Protein AF-A0A0N4VW25-F1 (afdb_monomer_lite)

Organism: Haemonchus placei (NCBI:txid6290)

pLDDT: mean 88.56, std 7.13, range [58.66, 97.0]

Radius of gyration: 29.57 Å; chains: 1; bounding box: 61×28×94 Å

Structure (mmCIF, N/CA/C/O backbone):
data_AF-A0A0N4VW25-F1
#
_entry.id   AF-A0A0N4VW25-F1
#
loop_
_atom_site.group_PDB
_atom_site.id
_atom_site.type_symbol
_atom_site.label_atom_id
_atom_site.label_alt_id
_atom_site.label_comp_id
_atom_site.label_asym_id
_atom_site.label_entity_id
_atom_site.label_seq_id
_atom_site.pdbx_PDB_ins_code
_atom_site.Cartn_x
_atom_site.Cartn_y
_atom_site.Cartn_z
_atom_site.occupancy
_atom_site.B_iso_or_equiv
_atom_site.auth_seq_id
_atom_site.auth_comp_id
_atom_site.auth_asym_id
_atom_site.auth_atom_id
_atom_site.pdbx_PDB_model_num
ATOM 1 N N . MET A 1 1 ? -0.779 -0.069 7.616 1.00 64.06 1 MET A N 1
ATOM 2 C CA . MET A 1 1 ? -1.513 -0.904 8.601 1.00 64.06 1 MET A CA 1
ATOM 3 C C . MET A 1 1 ? -1.062 -0.724 10.048 1.00 64.06 1 MET A C 1
ATOM 5 O O . MET A 1 1 ? -1.861 -0.996 10.934 1.00 64.06 1 MET A O 1
ATOM 9 N N . SER A 1 2 ? 0.164 -0.256 10.322 1.00 81.19 2 SER A N 1
ATOM 10 C CA . SER A 1 2 ? 0.613 0.031 11.697 1.00 81.19 2 SER A CA 1
ATOM 11 C C . SER A 1 2 ? -0.324 0.998 12.427 1.00 81.19 2 SER A C 1
ATOM 13 O O . SER A 1 2 ? -0.690 0.728 13.562 1.00 81.19 2 SER A O 1
ATOM 15 N N . MET A 1 3 ? -0.780 2.061 11.758 1.00 88.56 3 MET A N 1
ATOM 16 C CA . MET A 1 3 ? -1.632 3.084 12.379 1.00 88.56 3 MET A CA 1
ATOM 17 C C . MET A 1 3 ? -3.031 2.563 12.733 1.00 88.56 3 MET A C 1
ATOM 19 O O . MET A 1 3 ? -3.454 2.710 13.874 1.00 88.56 3 MET A O 1
ATOM 23 N N . LEU A 1 4 ? -3.693 1.847 11.813 1.00 91.50 4 LEU A N 1
ATOM 24 C CA . LEU A 1 4 ? -4.955 1.147 12.095 1.00 91.50 4 LEU A CA 1
ATOM 25 C C . LEU A 1 4 ? -4.810 0.179 13.278 1.00 91.50 4 LEU A C 1
ATOM 27 O O . LEU A 1 4 ? -5.656 0.150 14.165 1.00 91.50 4 LEU A O 1
ATOM 31 N N . ARG A 1 5 ? -3.730 -0.611 13.306 1.00 92.94 5 ARG A N 1
ATOM 32 C CA . ARG A 1 5 ? -3.480 -1.568 14.389 1.00 92.94 5 ARG A CA 1
ATOM 33 C C . ARG A 1 5 ? -3.297 -0.869 15.737 1.00 92.94 5 ARG A C 1
ATOM 35 O O . ARG A 1 5 ? -3.929 -1.269 16.706 1.00 92.94 5 ARG A O 1
ATOM 42 N N . VAL A 1 6 ? -2.469 0.175 15.789 1.00 92.62 6 VAL A N 1
ATOM 43 C CA . VAL A 1 6 ? -2.215 0.960 17.009 1.00 92.62 6 VAL A CA 1
ATOM 44 C C . VAL A 1 6 ? -3.497 1.628 17.509 1.00 92.62 6 VAL A C 1
ATOM 46 O O . VAL A 1 6 ? -3.746 1.645 18.712 1.00 92.62 6 VAL A O 1
ATOM 49 N N . TRP A 1 7 ? -4.341 2.115 16.597 1.00 93.56 7 TRP A N 1
ATOM 50 C CA . TRP A 1 7 ? -5.653 2.661 16.933 1.00 93.56 7 TRP A CA 1
ATOM 51 C C . TRP A 1 7 ? -6.594 1.596 17.519 1.00 93.56 7 TRP A C 1
ATOM 53 O O . TRP A 1 7 ? -7.191 1.808 18.567 1.00 93.56 7 TRP A O 1
ATOM 63 N N . LEU A 1 8 ? -6.681 0.404 16.921 1.00 93.38 8 LEU A N 1
ATOM 64 C CA . LEU A 1 8 ? -7.489 -0.688 17.485 1.00 93.38 8 LEU A CA 1
ATOM 65 C C . LEU A 1 8 ? -6.974 -1.146 18.859 1.00 93.38 8 LEU A C 1
ATOM 67 O O . LEU A 1 8 ? -7.767 -1.435 19.754 1.00 93.38 8 LEU A O 1
ATOM 71 N N . GLU A 1 9 ? -5.655 -1.185 19.054 1.00 93.12 9 GLU A N 1
ATOM 72 C CA . GLU A 1 9 ? -5.044 -1.493 20.350 1.00 93.12 9 GLU A CA 1
ATOM 73 C C . GLU A 1 9 ? -5.352 -0.421 21.406 1.00 93.12 9 GLU A C 1
ATOM 75 O O . GLU A 1 9 ? -5.581 -0.763 22.568 1.00 93.12 9 GLU A O 1
ATOM 80 N N . SER A 1 10 ? -5.385 0.866 21.038 1.00 93.19 10 SER A N 1
ATOM 81 C CA . SER A 1 10 ? -5.749 1.938 21.973 1.00 93.19 10 SER A CA 1
ATOM 82 C C . SER A 1 10 ? -7.231 1.883 22.354 1.00 93.19 10 SER A C 1
ATOM 84 O O . SER A 1 10 ? -7.552 2.008 23.538 1.00 93.19 10 SER A O 1
ATOM 86 N N . LEU A 1 11 ? -8.118 1.592 21.395 1.00 92.62 11 LEU A N 1
ATOM 87 C CA . LEU A 1 11 ? -9.544 1.362 21.642 1.00 92.62 11 LEU A CA 1
ATOM 88 C C . LEU A 1 11 ? -9.779 0.173 22.580 1.00 92.62 11 LEU A C 1
ATOM 90 O O . LEU A 1 11 ? -10.566 0.272 23.520 1.00 92.62 11 LEU A O 1
ATOM 94 N N . GLN A 1 12 ? -9.076 -0.939 22.353 1.00 91.25 12 GLN A N 1
ATOM 95 C CA . GLN A 1 12 ? -9.159 -2.125 23.205 1.00 91.25 12 GLN A CA 1
ATOM 96 C C . GLN A 1 12 ? -8.718 -1.806 24.644 1.00 91.25 12 GLN A C 1
ATOM 98 O O . GLN A 1 12 ? -9.416 -2.165 25.589 1.00 91.25 12 GLN A O 1
ATOM 103 N N . LYS A 1 13 ? -7.610 -1.072 24.824 1.00 91.75 13 LYS A N 1
ATOM 104 C CA . LYS A 1 13 ? -7.126 -0.653 26.153 1.00 91.75 13 LYS A CA 1
ATOM 105 C C . LYS A 1 13 ? -8.110 0.270 26.874 1.00 91.75 13 LYS A C 1
ATOM 107 O O . LYS A 1 13 ? -8.317 0.116 28.076 1.00 91.75 13 LYS A O 1
ATOM 112 N N . ALA A 1 14 ? -8.712 1.224 26.162 1.00 90.44 14 ALA A N 1
ATOM 113 C CA . ALA A 1 14 ? -9.730 2.111 26.727 1.00 90.44 14 ALA A CA 1
ATOM 114 C C . ALA A 1 14 ? -10.965 1.317 27.183 1.00 90.44 14 ALA A C 1
ATOM 116 O O . ALA A 1 14 ? -11.438 1.488 28.307 1.00 90.44 14 ALA A O 1
ATOM 117 N N . PHE A 1 15 ? -11.410 0.374 26.350 1.00 89.50 15 PHE A N 1
ATOM 118 C CA . PHE A 1 15 ? -12.529 -0.504 26.659 1.00 89.50 15 PHE A CA 1
ATOM 119 C C . PHE A 1 15 ? -12.271 -1.364 27.901 1.00 89.50 15 PHE A C 1
ATOM 121 O O . PHE A 1 15 ? -13.087 -1.382 28.819 1.00 89.50 15 PHE A O 1
ATOM 128 N N . GLU A 1 16 ? -11.120 -2.033 27.970 1.00 88.94 16 GLU A N 1
ATOM 129 C CA . GLU A 1 16 ? -10.739 -2.870 29.114 1.00 88.94 16 GLU A CA 1
ATOM 130 C C . GLU A 1 16 ? -10.640 -2.057 30.413 1.00 88.94 16 GLU A C 1
ATOM 132 O O . GLU A 1 16 ? -11.091 -2.517 31.463 1.00 88.94 16 GLU A O 1
ATOM 137 N N . LYS A 1 17 ? -10.136 -0.818 30.344 1.00 89.50 17 LYS A N 1
ATOM 138 C CA . LYS A 1 17 ? -10.096 0.105 31.486 1.00 89.50 17 LYS A CA 1
ATOM 139 C C . LYS A 1 17 ? -11.498 0.460 31.990 1.00 89.50 17 LYS A C 1
ATOM 141 O O . LYS A 1 17 ? -11.734 0.447 33.197 1.00 89.50 17 LYS A O 1
ATOM 146 N N . ASP A 1 18 ? -12.434 0.755 31.092 1.00 86.19 18 ASP A N 1
ATOM 147 C CA . ASP A 1 18 ? -13.807 1.117 31.469 1.00 86.19 18 ASP A CA 1
ATOM 148 C C . ASP A 1 18 ? -14.629 -0.081 31.963 1.00 86.19 18 ASP A C 1
ATOM 150 O O . ASP A 1 18 ? -15.494 0.084 32.829 1.00 86.19 18 ASP A O 1
ATOM 154 N N . VAL A 1 19 ? -14.331 -1.287 31.474 1.00 85.75 19 VAL A N 1
ATOM 155 C CA . VAL A 1 19 ? -14.867 -2.541 32.022 1.00 85.75 19 VAL A CA 1
ATOM 156 C C . VAL A 1 19 ? -14.309 -2.794 33.427 1.00 85.75 19 VAL A C 1
ATOM 158 O O . VAL A 1 19 ? -15.081 -3.097 34.333 1.00 85.75 19 VAL A O 1
ATOM 161 N N . ALA A 1 20 ? -13.005 -2.593 33.654 1.00 85.69 20 ALA A N 1
ATOM 162 C CA . ALA A 1 20 ? -12.380 -2.754 34.973 1.00 85.69 20 ALA A CA 1
ATOM 163 C C . ALA A 1 20 ? -12.903 -1.744 36.013 1.00 85.69 20 ALA A C 1
ATOM 165 O O . ALA A 1 20 ? -13.127 -2.098 37.168 1.00 85.69 20 ALA A O 1
ATOM 166 N N . ASN A 1 21 ? -13.181 -0.506 35.595 1.00 83.81 21 ASN A N 1
ATOM 167 C CA . ASN A 1 21 ? -13.836 0.512 36.431 1.00 83.81 21 ASN A CA 1
ATOM 168 C C . ASN A 1 21 ? -15.334 0.217 36.665 1.00 83.81 21 ASN A C 1
ATOM 170 O O . ASN A 1 21 ? -16.010 0.880 37.460 1.00 83.81 21 ASN A O 1
ATOM 174 N N . GLY A 1 22 ? -15.880 -0.772 35.954 1.00 79.62 22 GLY A N 1
ATOM 175 C CA . GLY A 1 22 ? -17.277 -1.166 35.996 1.00 79.62 22 GLY A CA 1
ATOM 176 C C . GLY A 1 22 ? -18.225 -0.125 35.407 1.00 79.62 22 GLY A C 1
ATOM 177 O O . GLY A 1 22 ? -19.396 -0.144 35.773 1.00 79.62 22 GLY A O 1
ATOM 178 N N . SER A 1 23 ? -17.753 0.795 34.561 1.00 77.81 23 SER A N 1
ATOM 179 C CA . SER A 1 23 ? -18.596 1.750 33.819 1.00 77.81 23 SER A CA 1
ATOM 180 C C . SER A 1 23 ? -19.369 1.063 32.686 1.00 77.81 23 SER A C 1
ATOM 182 O O . SER A 1 23 ? -20.430 1.538 32.271 1.00 77.81 23 SER A O 1
ATOM 184 N N . LEU A 1 24 ? -18.841 -0.065 32.207 1.00 78.88 24 LEU A N 1
ATOM 185 C CA . LEU A 1 24 ? -19.427 -0.912 31.174 1.00 78.88 24 LEU A CA 1
ATOM 186 C C . LEU A 1 24 ? -19.760 -2.289 31.750 1.00 78.88 24 LEU A C 1
ATOM 188 O O . LEU A 1 24 ? -18.977 -2.857 32.510 1.00 78.88 24 LEU A O 1
ATOM 192 N N . ASP A 1 25 ? -20.918 -2.821 31.371 1.00 75.94 25 ASP A N 1
ATOM 193 C CA . ASP A 1 25 ? -21.319 -4.183 31.715 1.00 75.94 25 ASP A CA 1
ATOM 194 C C . ASP A 1 25 ? -20.421 -5.210 30.983 1.00 75.94 25 ASP A C 1
ATOM 196 O O . ASP A 1 25 ? -20.331 -5.150 29.752 1.00 75.94 25 ASP A O 1
ATOM 200 N N . PRO A 1 26 ? -19.769 -6.158 31.684 1.00 70.31 26 PRO A N 1
ATOM 201 C CA . PRO A 1 26 ? -18.896 -7.161 31.070 1.00 70.31 26 PRO A CA 1
ATOM 202 C C . PRO A 1 26 ? -19.576 -8.069 30.035 1.00 70.31 26 PRO A C 1
ATOM 204 O O . PRO A 1 26 ? -18.892 -8.611 29.173 1.00 70.31 26 PRO A O 1
ATOM 207 N N . LEU A 1 27 ? -20.900 -8.253 30.104 1.00 68.19 27 LEU A N 1
ATOM 208 C CA . LEU A 1 27 ? -21.625 -9.189 29.230 1.00 68.19 27 LEU A CA 1
ATOM 209 C C . LEU A 1 27 ? -22.211 -8.519 27.982 1.00 68.19 27 LEU A C 1
ATOM 211 O O . LEU A 1 27 ? -22.193 -9.092 26.892 1.00 68.19 27 LEU A O 1
ATOM 215 N N . THR A 1 28 ? -22.737 -7.303 28.130 1.00 67.12 28 THR A N 1
ATOM 216 C CA . THR A 1 28 ? -23.409 -6.567 27.043 1.00 67.12 28 THR A CA 1
ATOM 217 C C . THR A 1 28 ? -22.576 -5.406 26.493 1.00 67.12 28 THR A C 1
ATOM 219 O O . THR A 1 28 ? -22.856 -4.879 25.409 1.00 67.12 28 THR A O 1
ATOM 222 N N . GLY A 1 29 ? -21.554 -4.979 27.240 1.00 66.88 29 GLY A N 1
ATOM 223 C CA . GLY A 1 29 ? -20.792 -3.763 26.988 1.00 66.88 29 GLY A CA 1
ATOM 224 C C . GLY A 1 29 ? -21.613 -2.486 27.169 1.00 66.88 29 GLY A C 1
ATOM 225 O O . GLY A 1 29 ? -21.147 -1.420 26.782 1.00 66.88 29 GLY A O 1
ATOM 226 N N . GLN A 1 30 ? -22.849 -2.547 27.680 1.00 74.44 30 GLN A N 1
ATOM 227 C CA . GLN A 1 30 ? -23.682 -1.356 27.843 1.00 74.44 30 GLN A CA 1
ATOM 228 C C . GLN A 1 30 ? -23.163 -0.449 28.954 1.00 74.44 30 GLN A C 1
ATOM 230 O O . GLN A 1 30 ? -22.646 -0.912 29.970 1.00 74.44 30 GLN A O 1
ATOM 235 N N . ALA A 1 31 ? -23.318 0.861 28.754 1.00 72.94 31 ALA A N 1
ATOM 236 C CA . ALA A 1 31 ? -23.057 1.836 29.800 1.00 72.94 31 ALA A CA 1
ATOM 237 C C . ALA A 1 31 ? -24.047 1.608 30.948 1.00 72.94 31 ALA A C 1
ATOM 239 O O . ALA A 1 31 ? -25.264 1.662 30.744 1.00 72.94 31 ALA A O 1
ATOM 240 N N . ILE A 1 32 ? -23.531 1.356 32.149 1.00 72.56 32 ILE A N 1
ATOM 241 C CA . ILE A 1 32 ? -24.372 1.108 33.320 1.00 72.56 32 ILE A CA 1
ATOM 242 C C . ILE A 1 32 ? -25.005 2.436 33.756 1.00 72.56 32 ILE A C 1
ATOM 244 O O . ILE A 1 32 ? -24.307 3.410 34.053 1.00 72.56 32 ILE A O 1
ATOM 248 N N . LYS A 1 33 ? -26.343 2.493 33.795 1.00 61.69 33 LYS A N 1
ATOM 249 C CA . LYS A 1 33 ? -27.075 3.677 34.277 1.00 61.69 33 LYS A CA 1
ATOM 250 C C . LYS A 1 33 ? -26.700 3.950 35.741 1.00 61.69 33 LYS A C 1
ATOM 252 O O . LYS A 1 33 ? -26.845 3.070 36.580 1.00 61.69 33 LYS A O 1
ATOM 257 N N . GLY A 1 34 ? -26.239 5.169 36.037 1.00 58.66 34 GLY A N 1
ATOM 258 C CA . GLY A 1 34 ? -25.848 5.603 37.390 1.00 58.66 34 GLY A CA 1
ATOM 259 C C . GLY A 1 34 ? -24.338 5.653 37.656 1.00 58.66 34 GLY A C 1
ATOM 260 O O . GLY A 1 34 ? -23.933 6.083 38.731 1.00 58.66 34 GLY A O 1
ATOM 261 N N . LYS A 1 35 ? -23.502 5.264 36.686 1.00 70.19 35 LYS A N 1
ATOM 262 C CA . LYS A 1 35 ? -22.036 5.387 36.743 1.00 70.19 35 LYS A CA 1
ATOM 263 C C . LYS A 1 35 ? -21.516 6.506 35.827 1.00 70.19 35 LYS A C 1
ATOM 265 O O . LYS A 1 35 ? -22.271 6.984 34.974 1.00 70.19 35 LYS A O 1
ATOM 270 N N . PRO A 1 36 ? -20.260 6.967 36.007 1.00 72.25 36 PRO A N 1
ATOM 271 C CA . PRO A 1 36 ? -19.659 7.953 35.112 1.00 72.25 36 PRO A CA 1
ATOM 272 C C . PRO A 1 36 ? -19.755 7.497 33.652 1.00 72.25 36 PRO A C 1
ATOM 274 O O . PRO A 1 36 ? -19.601 6.312 33.349 1.00 72.25 36 PRO A O 1
ATOM 277 N N . LYS A 1 37 ? -20.038 8.447 32.749 1.00 75.00 37 LYS A N 1
ATOM 278 C CA . LYS A 1 37 ? -20.133 8.161 31.312 1.00 75.00 37 LYS A CA 1
ATOM 279 C C . LYS A 1 37 ? -18.822 7.511 30.836 1.00 75.00 37 LYS A C 1
ATOM 281 O O . LYS A 1 37 ? -17.762 8.064 31.130 1.00 75.00 37 LYS A O 1
ATOM 286 N N . PRO A 1 38 ? -18.887 6.377 30.116 1.00 79.31 38 PRO A N 1
ATOM 287 C CA . PRO A 1 38 ? -17.699 5.734 29.564 1.00 79.31 38 PRO A CA 1
ATOM 288 C C . PRO A 1 38 ? -17.030 6.636 28.527 1.00 79.31 38 PRO A C 1
ATOM 290 O O . PRO A 1 38 ? -17.679 7.512 27.940 1.00 79.31 38 PRO A O 1
ATOM 293 N N . ALA A 1 39 ? -15.741 6.400 28.290 1.00 83.69 39 ALA A N 1
ATOM 294 C CA . ALA A 1 39 ? -14.986 7.152 27.303 1.00 83.69 39 ALA A CA 1
ATOM 295 C C . ALA A 1 39 ? -15.595 6.966 25.895 1.00 83.69 39 ALA A C 1
ATOM 297 O O . ALA A 1 39 ? -16.109 5.881 25.579 1.00 83.69 39 ALA A O 1
ATOM 298 N N . PRO A 1 40 ? -15.567 7.997 25.030 1.00 85.69 40 PRO A N 1
ATOM 299 C CA . PRO A 1 40 ? -16.087 7.880 23.670 1.00 85.69 40 PRO A CA 1
ATOM 300 C C . PRO A 1 40 ? -15.382 6.765 22.880 1.00 85.69 40 PRO A C 1
ATOM 302 O O . PRO A 1 40 ? -16.033 6.046 22.123 1.00 85.69 40 PRO A O 1
ATOM 305 N N . GLU A 1 41 ? -14.090 6.545 23.124 1.00 88.44 41 GLU A N 1
ATOM 306 C CA . GLU A 1 41 ? -13.287 5.461 22.557 1.00 88.44 41 GLU A CA 1
ATOM 307 C C . GLU A 1 41 ? -13.830 4.086 22.953 1.00 88.44 41 GLU A C 1
ATOM 309 O O . GLU A 1 41 ? -13.978 3.207 22.106 1.00 88.44 41 GLU A O 1
ATOM 314 N N . SER A 1 42 ? -14.207 3.903 24.218 1.00 87.38 42 SER A N 1
ATOM 315 C CA . SER A 1 42 ? -14.762 2.644 24.721 1.00 87.38 42 SER A CA 1
ATOM 316 C C . SER A 1 42 ? -16.131 2.334 24.109 1.00 87.38 42 SER A C 1
ATOM 318 O O . SER A 1 42 ? -16.452 1.178 23.827 1.00 87.38 42 SER A O 1
ATOM 320 N N . LEU A 1 43 ? -16.940 3.362 23.834 1.00 87.50 43 LEU A N 1
ATOM 321 C CA . LEU A 1 43 ? -18.213 3.198 23.127 1.00 87.50 43 LEU A CA 1
ATOM 322 C C . LEU A 1 43 ? -18.005 2.771 21.668 1.00 87.50 43 LEU A C 1
ATOM 324 O O . LEU A 1 43 ? -18.767 1.947 21.154 1.00 87.50 43 LEU A O 1
ATOM 328 N N . ILE A 1 44 ? -16.976 3.304 21.006 1.00 89.62 44 ILE A N 1
ATOM 329 C CA . ILE A 1 44 ? -16.594 2.905 19.646 1.00 89.62 44 ILE A CA 1
ATOM 330 C C . ILE A 1 44 ? -16.063 1.470 19.661 1.00 89.62 44 ILE A C 1
ATOM 332 O O . ILE A 1 44 ? -16.548 0.636 18.898 1.00 89.62 44 ILE A O 1
ATOM 336 N N . ALA A 1 45 ? -15.147 1.154 20.578 1.00 89.94 45 ALA A N 1
ATOM 337 C CA . ALA A 1 45 ? -14.590 -0.180 20.776 1.00 89.94 45 ALA A CA 1
ATOM 338 C C . ALA A 1 45 ? -15.689 -1.237 20.938 1.00 89.94 45 ALA A C 1
ATOM 340 O O . ALA A 1 45 ? -15.683 -2.257 20.249 1.00 89.94 45 ALA A O 1
ATOM 341 N N . ARG A 1 46 ? -16.698 -0.954 21.772 1.00 87.81 46 ARG A N 1
ATOM 342 C CA . ARG A 1 46 ? -17.865 -1.823 21.939 1.00 87.81 46 ARG A CA 1
ATOM 343 C C . ARG A 1 46 ? -18.587 -2.067 20.613 1.00 87.81 46 ARG A C 1
ATOM 345 O O . ARG A 1 46 ? -18.857 -3.215 20.270 1.00 87.81 46 ARG A O 1
ATOM 352 N N . ARG A 1 47 ? -18.891 -1.010 19.848 1.00 88.38 47 ARG A N 1
ATOM 353 C CA . ARG A 1 47 ? -19.574 -1.155 18.550 1.00 88.38 47 ARG A CA 1
ATOM 354 C C . ARG A 1 47 ? -18.777 -1.997 17.569 1.00 88.38 47 ARG A C 1
ATOM 356 O O . ARG A 1 47 ? -19.383 -2.752 16.811 1.00 88.38 47 ARG A O 1
ATOM 363 N N . LEU A 1 48 ? -17.453 -1.880 17.591 1.00 90.00 48 LEU A N 1
ATOM 364 C CA . LEU A 1 48 ? -16.565 -2.662 16.740 1.00 90.00 48 LEU A CA 1
ATOM 365 C C . LEU A 1 48 ? -16.535 -4.130 17.155 1.00 90.00 48 LEU A C 1
ATOM 367 O O . LEU A 1 48 ? -16.720 -4.987 16.299 1.00 90.00 48 LEU A O 1
ATOM 371 N N . ILE A 1 49 ? -16.413 -4.431 18.448 1.00 89.69 49 ILE A N 1
ATOM 372 C CA . ILE A 1 49 ? -16.434 -5.813 18.956 1.00 89.69 49 ILE A CA 1
ATOM 373 C C . ILE A 1 49 ? -17.757 -6.516 18.609 1.00 89.69 49 ILE A C 1
ATOM 375 O O . ILE A 1 49 ? -17.757 -7.699 18.256 1.00 89.69 49 ILE A O 1
ATOM 379 N N . CYS A 1 50 ? -18.874 -5.783 18.673 1.00 88.69 50 CYS A N 1
ATOM 380 C CA . CYS A 1 50 ? -20.202 -6.303 18.347 1.00 88.69 50 CYS A CA 1
ATOM 381 C C . CYS A 1 50 ? -20.505 -6.379 16.840 1.00 88.69 50 CYS A C 1
ATOM 383 O O . CYS A 1 50 ? -21.452 -7.063 16.447 1.00 88.69 50 CYS A O 1
ATOM 385 N N . SER A 1 51 ? -19.754 -5.663 15.996 1.00 88.44 51 SER A N 1
ATOM 386 C CA . SER A 1 51 ? -19.976 -5.622 14.546 1.00 88.44 51 SER A CA 1
ATOM 387 C C . SER A 1 51 ? -19.023 -6.577 13.834 1.00 88.44 51 SER A C 1
ATOM 389 O O . SER A 1 51 ? -17.807 -6.389 13.832 1.00 88.44 51 SER A O 1
ATOM 391 N N . TYR A 1 52 ? -19.576 -7.588 13.173 1.00 87.56 52 TYR A N 1
ATOM 392 C CA . TYR A 1 52 ? -18.809 -8.506 12.332 1.00 87.56 52 TYR A CA 1
ATOM 393 C C . TYR A 1 52 ? -19.586 -8.773 11.046 1.00 87.56 52 TYR A C 1
ATOM 395 O O . TYR A 1 52 ? -20.766 -9.129 11.074 1.00 87.56 52 TYR A O 1
ATOM 403 N N . GLY A 1 53 ? -18.953 -8.530 9.898 1.00 86.69 53 GLY A N 1
ATOM 404 C CA . GLY A 1 53 ? -19.611 -8.614 8.598 1.00 86.69 53 GLY A CA 1
ATOM 405 C C . GLY A 1 53 ? -20.870 -7.743 8.540 1.00 86.69 53 GLY A C 1
ATOM 406 O O . GLY A 1 53 ? -20.790 -6.519 8.619 1.00 86.69 53 GLY A O 1
ATOM 407 N N . ARG A 1 54 ? -22.042 -8.374 8.396 1.00 86.38 54 ARG A N 1
ATOM 408 C CA . ARG A 1 54 ? -23.356 -7.698 8.318 1.00 86.38 54 ARG A CA 1
ATOM 409 C C . ARG A 1 54 ? -24.218 -7.887 9.569 1.00 86.38 54 ARG A C 1
ATOM 411 O O . ARG A 1 54 ? -25.362 -7.442 9.588 1.00 86.38 54 ARG A O 1
ATOM 418 N N . THR A 1 55 ? -23.691 -8.550 10.589 1.00 86.75 55 THR A N 1
ATOM 419 C CA . THR A 1 55 ? -24.412 -8.919 11.809 1.00 86.75 55 THR A CA 1
ATOM 420 C C . THR A 1 55 ? -23.958 -8.067 12.987 1.00 86.75 55 THR A C 1
ATOM 422 O O . THR A 1 55 ? -22.773 -7.762 13.131 1.00 86.75 55 THR A O 1
ATOM 425 N N . TYR A 1 56 ? -24.915 -7.685 13.834 1.00 86.19 56 TYR A N 1
ATOM 426 C CA . TYR A 1 56 ? -24.660 -7.026 15.113 1.00 86.19 56 TYR A CA 1
ATOM 427 C C . TYR A 1 56 ? -24.989 -8.012 16.226 1.00 86.19 56 TYR A C 1
ATOM 429 O O . TYR A 1 56 ? -26.163 -8.298 16.459 1.00 86.19 56 TYR A O 1
ATOM 437 N N . ASN A 1 57 ? -23.974 -8.550 16.895 1.00 84.56 57 ASN A N 1
ATOM 438 C CA . ASN A 1 57 ? -24.184 -9.366 18.084 1.00 84.56 57 ASN A CA 1
ATOM 439 C C . ASN A 1 57 ? -23.089 -9.081 19.111 1.00 84.56 57 ASN A C 1
ATOM 441 O O . ASN A 1 57 ? -21.910 -9.329 18.864 1.00 84.56 57 ASN A O 1
ATOM 445 N N . CYS A 1 58 ? -23.495 -8.551 20.262 1.00 79.06 58 CYS A N 1
ATOM 446 C CA . CYS A 1 58 ? -22.602 -8.290 21.386 1.00 79.06 58 CYS A CA 1
ATOM 447 C C . CYS A 1 58 ? -22.459 -9.500 22.320 1.00 79.06 58 CYS A C 1
ATOM 449 O O . CYS A 1 58 ? -21.453 -9.622 23.019 1.00 79.06 58 CYS A O 1
ATOM 451 N N . THR A 1 59 ? -23.455 -10.386 22.352 1.00 76.94 59 THR A N 1
ATOM 452 C CA . THR A 1 59 ? -23.572 -11.423 23.377 1.00 76.94 59 THR A CA 1
ATOM 453 C C . THR A 1 59 ? -22.475 -12.472 23.204 1.00 76.94 59 THR A C 1
ATOM 455 O O . THR A 1 59 ? -22.350 -13.083 22.144 1.00 76.94 59 THR A O 1
ATOM 458 N N . GLY A 1 60 ? -21.650 -12.657 24.239 1.00 75.56 60 GLY A N 1
ATOM 459 C CA . GLY A 1 60 ? -20.544 -13.624 24.253 1.00 75.56 60 GLY A CA 1
ATOM 460 C C . GLY A 1 60 ? -19.265 -13.179 23.531 1.00 75.56 60 GLY A C 1
ATOM 461 O O . GLY A 1 60 ? -18.270 -13.897 23.581 1.00 75.56 60 GLY A O 1
ATOM 462 N N . ARG A 1 61 ? -19.249 -12.002 22.884 1.00 77.81 61 ARG A N 1
ATOM 463 C CA . ARG A 1 61 ? -18.033 -11.439 22.259 1.00 77.81 61 ARG A CA 1
ATOM 464 C C . ARG A 1 61 ? -17.316 -10.448 23.167 1.00 77.81 61 ARG A C 1
ATOM 466 O O . ARG A 1 61 ? -16.087 -10.388 23.160 1.00 77.81 61 ARG A O 1
ATOM 473 N N . VAL A 1 62 ? -18.075 -9.690 23.956 1.00 79.56 62 VAL A N 1
ATOM 474 C CA . VAL A 1 62 ? -17.521 -8.755 24.938 1.00 79.56 62 VAL A CA 1
ATOM 475 C C . VAL A 1 62 ? -16.714 -9.539 25.983 1.00 79.56 62 VAL A C 1
ATOM 477 O O . VAL A 1 62 ? -17.196 -10.523 26.530 1.00 79.56 62 VAL A O 1
ATOM 480 N N . GLY A 1 63 ? -15.448 -9.161 26.188 1.00 75.06 63 GLY A N 1
ATOM 481 C CA . GLY A 1 63 ? -14.519 -9.824 27.118 1.00 75.06 63 GLY A CA 1
ATOM 482 C C . GLY A 1 63 ? -13.772 -11.046 26.559 1.00 75.06 63 GLY A C 1
ATOM 483 O O . GLY A 1 63 ? -12.653 -11.311 26.988 1.00 75.06 63 GLY A O 1
ATOM 484 N N . HIS A 1 64 ? -14.327 -11.749 25.566 1.00 80.19 64 HIS A N 1
ATOM 485 C CA . HIS A 1 64 ? -13.687 -12.924 24.951 1.00 80.19 64 HIS A CA 1
ATOM 486 C C . HIS A 1 64 ? -12.926 -12.601 23.663 1.00 80.19 64 HIS A C 1
ATOM 488 O O . HIS A 1 64 ? -11.908 -13.222 23.361 1.00 80.19 64 HIS A O 1
ATOM 494 N N . VAL A 1 65 ? -13.415 -11.634 22.885 1.00 83.94 65 VAL A N 1
ATOM 495 C CA . VAL A 1 65 ? -12.851 -11.291 21.579 1.00 83.94 65 VAL A CA 1
ATOM 496 C C . VAL A 1 65 ? -11.929 -10.086 21.709 1.00 83.94 65 VAL A C 1
ATOM 498 O O . VAL A 1 65 ? -12.354 -9.001 22.103 1.00 83.94 65 VAL A O 1
ATOM 501 N N . LYS A 1 66 ? -10.671 -10.260 21.296 1.00 87.38 66 LYS A N 1
ATOM 502 C CA . LYS A 1 66 ? -9.711 -9.163 21.120 1.00 87.38 66 LYS A CA 1
ATOM 503 C C . LYS A 1 66 ? -9.698 -8.694 19.668 1.00 87.38 66 LYS A C 1
ATOM 505 O O . LYS A 1 66 ? -9.710 -9.516 18.747 1.00 87.38 66 LYS A O 1
ATOM 510 N N . MET A 1 67 ? -9.663 -7.376 19.458 1.00 89.06 67 MET A N 1
ATOM 511 C CA . MET A 1 67 ? -9.591 -6.787 18.111 1.00 89.06 67 MET A CA 1
ATOM 512 C C . MET A 1 67 ? -8.259 -7.093 17.405 1.00 89.06 67 MET A C 1
ATOM 514 O O . MET A 1 67 ? -8.243 -7.327 16.193 1.00 89.06 67 MET A O 1
ATOM 518 N N . VAL A 1 68 ? -7.161 -7.115 18.167 1.00 91.81 68 VAL A N 1
ATOM 519 C CA . VAL A 1 68 ? -5.801 -7.401 17.693 1.00 91.81 68 VAL A CA 1
ATOM 520 C C . VAL A 1 68 ? -5.192 -8.501 18.555 1.00 91.81 68 VAL A C 1
ATOM 522 O O . VAL A 1 68 ? -5.222 -8.421 19.783 1.00 91.81 68 VAL A O 1
ATOM 525 N N . GLU A 1 69 ? -4.631 -9.519 17.910 1.00 89.56 69 GLU A N 1
ATOM 526 C CA . GLU A 1 69 ? -4.005 -10.666 18.564 1.00 89.56 69 GLU A CA 1
ATOM 527 C C . GLU A 1 69 ? -2.672 -10.967 17.874 1.00 89.56 69 GLU A C 1
ATOM 529 O O . GLU A 1 69 ? -2.615 -11.100 16.654 1.00 89.56 69 GLU A O 1
ATOM 534 N N . ASN A 1 70 ? -1.573 -10.995 18.636 1.00 87.19 70 ASN A N 1
ATOM 535 C CA . ASN A 1 70 ? -0.209 -11.194 18.117 1.00 87.19 70 ASN A CA 1
ATOM 536 C C . ASN A 1 70 ? 0.169 -10.254 16.953 1.00 87.19 70 ASN A C 1
ATOM 538 O O . ASN A 1 70 ? 0.883 -10.633 16.028 1.00 87.19 70 ASN A O 1
ATOM 542 N N . GLY A 1 71 ? -0.337 -9.018 16.976 1.00 86.44 71 GLY A N 1
ATOM 543 C CA . GLY A 1 71 ? -0.099 -8.029 15.923 1.00 86.44 71 GLY A CA 1
ATOM 544 C C . GLY A 1 71 ? -0.933 -8.225 14.650 1.00 86.44 71 GLY A C 1
ATOM 545 O O . GLY A 1 71 ? -0.824 -7.419 13.726 1.00 86.44 71 GLY A O 1
ATOM 546 N N . ILE A 1 72 ? -1.790 -9.245 14.603 1.00 90.94 72 ILE A N 1
ATOM 547 C CA . ILE A 1 72 ? -2.706 -9.516 13.497 1.00 90.94 72 ILE A CA 1
ATOM 548 C C . ILE A 1 72 ? -4.085 -8.972 13.866 1.00 90.94 72 ILE A C 1
ATOM 550 O O . ILE A 1 72 ? -4.621 -9.229 14.946 1.00 90.94 72 ILE A O 1
ATOM 554 N N . ILE A 1 73 ? -4.666 -8.192 12.955 1.00 93.31 73 ILE A N 1
ATOM 555 C CA . ILE A 1 73 ? -6.047 -7.731 13.087 1.00 93.31 73 ILE A CA 1
ATOM 556 C C . ILE A 1 73 ? -6.965 -8.903 12.758 1.00 93.31 73 ILE A C 1
ATOM 558 O O . ILE A 1 73 ? -6.791 -9.588 11.751 1.00 93.31 73 ILE A O 1
ATOM 562 N N . ARG A 1 74 ? -7.968 -9.109 13.600 1.00 91.62 74 ARG A N 1
ATOM 563 C CA . ARG A 1 74 ? -8.936 -10.191 13.458 1.00 91.62 74 ARG A CA 1
ATOM 564 C C . ARG A 1 74 ? -9.653 -10.149 12.090 1.00 91.62 74 ARG A C 1
ATOM 566 O O . ARG A 1 74 ? -10.294 -9.141 11.779 1.00 91.62 74 ARG A O 1
ATOM 573 N N . PRO A 1 75 ? -9.594 -11.229 11.283 1.00 90.50 75 PRO A N 1
ATOM 574 C CA . PRO A 1 75 ? -10.032 -11.199 9.885 1.00 90.50 75 PRO A CA 1
ATOM 575 C C . PRO A 1 75 ? -11.552 -11.077 9.730 1.00 90.50 75 PRO A C 1
ATOM 577 O O . PRO A 1 75 ? -12.019 -10.433 8.796 1.00 90.50 75 PRO A O 1
ATOM 580 N N . GLU A 1 76 ? -12.331 -11.634 10.665 1.00 90.25 76 GLU A N 1
ATOM 581 C CA . GLU A 1 76 ? -13.803 -11.664 10.574 1.00 90.25 76 GLU A CA 1
ATOM 582 C C . GLU A 1 76 ? -14.445 -10.261 10.581 1.00 90.25 76 GLU A C 1
ATOM 584 O O . GLU A 1 76 ? -15.464 -10.038 9.930 1.00 90.25 76 GLU A O 1
ATOM 589 N N . SER A 1 77 ? -13.824 -9.304 11.279 1.00 91.56 77 SER A N 1
ATOM 590 C CA . SER A 1 77 ? -14.312 -7.925 11.431 1.00 91.56 77 SER A CA 1
ATOM 591 C C . SER A 1 77 ? -13.405 -6.900 10.746 1.00 91.56 77 SER A C 1
ATOM 593 O O . SER A 1 77 ? -13.619 -5.698 10.893 1.00 91.56 77 SER A O 1
ATOM 595 N N . PHE A 1 78 ? -12.404 -7.341 9.977 1.00 93.69 78 PHE A N 1
ATOM 596 C CA . PHE A 1 78 ? -11.390 -6.463 9.392 1.00 93.69 78 PHE A CA 1
ATOM 597 C C . PHE A 1 78 ? -12.000 -5.322 8.558 1.00 93.69 78 PHE A C 1
ATOM 599 O O . PHE A 1 78 ? -11.668 -4.156 8.762 1.00 93.69 78 PHE A O 1
ATOM 606 N N . TYR A 1 79 ? -12.950 -5.630 7.670 1.00 94.25 79 TYR A N 1
ATOM 607 C CA . TYR A 1 79 ? -13.600 -4.623 6.820 1.00 94.25 79 TYR A CA 1
ATOM 608 C C . TYR A 1 79 ? -14.533 -3.675 7.591 1.00 94.25 79 TYR A C 1
ATOM 610 O O . TYR A 1 79 ? -14.737 -2.529 7.175 1.00 94.25 79 TYR A O 1
ATOM 618 N N . ASN A 1 80 ? -15.089 -4.120 8.720 1.00 94.12 80 ASN A N 1
ATOM 619 C CA . ASN A 1 80 ? -15.858 -3.268 9.625 1.00 94.12 80 ASN A CA 1
ATOM 620 C C . ASN A 1 80 ? -14.915 -2.299 10.354 1.00 94.12 80 ASN A C 1
ATOM 622 O O . ASN A 1 80 ? -15.177 -1.099 10.395 1.00 94.12 80 ASN A O 1
ATOM 626 N N . TYR A 1 81 ? -13.782 -2.798 10.858 1.00 94.00 81 TYR A N 1
ATOM 627 C CA . TYR A 1 81 ? -12.756 -1.978 11.507 1.00 94.00 81 TYR A CA 1
ATOM 628 C C . TYR A 1 81 ? -12.161 -0.947 10.553 1.00 94.00 81 TYR A C 1
ATOM 630 O O . TYR A 1 81 ? -11.995 0.208 10.934 1.00 94.00 81 TYR A O 1
ATOM 638 N N . LEU A 1 82 ? -11.908 -1.337 9.303 1.00 93.81 82 LEU A N 1
ATOM 639 C CA . LEU A 1 82 ? -11.408 -0.437 8.270 1.00 93.81 82 LEU A CA 1
ATOM 640 C C . LEU A 1 82 ? -12.375 0.726 8.015 1.00 93.81 82 LEU A C 1
ATOM 642 O O . LEU A 1 82 ? -11.952 1.876 7.942 1.00 93.81 82 LEU A O 1
ATOM 646 N N . THR A 1 83 ? -13.675 0.433 7.924 1.00 93.69 83 THR A N 1
ATOM 647 C CA . THR A 1 83 ? -14.711 1.459 7.739 1.00 93.69 83 THR A CA 1
ATOM 648 C C . THR A 1 83 ? -14.776 2.401 8.933 1.00 93.69 83 THR A C 1
ATOM 650 O O . THR A 1 83 ? -14.866 3.615 8.762 1.00 93.69 83 THR A O 1
ATOM 653 N N . ALA A 1 84 ? -14.710 1.864 10.149 1.00 93.69 84 ALA A N 1
ATOM 654 C CA . ALA A 1 84 ? -14.726 2.688 11.347 1.00 93.69 84 ALA A CA 1
ATOM 655 C C . ALA A 1 84 ? -13.493 3.586 11.442 1.00 93.69 84 ALA A C 1
ATOM 657 O O . ALA A 1 84 ? -13.642 4.776 11.690 1.00 93.69 84 ALA A O 1
ATOM 658 N N . TRP A 1 85 ? -12.301 3.047 11.188 1.00 93.19 85 TRP A N 1
ATOM 659 C CA . TRP A 1 85 ? -11.059 3.816 11.210 1.00 93.19 85 TRP A CA 1
ATOM 660 C C . TRP A 1 85 ? -11.065 4.940 10.176 1.00 93.19 85 TRP A C 1
ATOM 662 O O . TRP A 1 85 ? -10.791 6.082 10.523 1.00 93.19 85 TRP A O 1
ATOM 672 N N . TYR A 1 86 ? -11.478 4.638 8.940 1.00 92.94 86 TYR A N 1
ATOM 673 C CA . TYR A 1 86 ? -11.569 5.617 7.855 1.00 92.94 86 TYR A CA 1
ATOM 674 C C . TYR A 1 86 ? -12.453 6.825 8.208 1.00 92.94 86 TYR A C 1
ATOM 676 O O . TYR A 1 86 ? -12.136 7.951 7.834 1.00 92.94 86 TYR A O 1
ATOM 684 N N . ASN A 1 87 ? -13.557 6.604 8.931 1.00 92.06 87 ASN A N 1
ATOM 685 C CA . ASN A 1 87 ? -14.502 7.673 9.251 1.00 92.06 87 ASN A CA 1
ATOM 686 C C . ASN A 1 87 ? -14.249 8.356 10.605 1.00 92.06 87 ASN A C 1
ATOM 688 O O . ASN A 1 87 ? -14.466 9.559 10.723 1.00 92.06 87 ASN A O 1
ATOM 692 N N . VAL A 1 88 ? -13.840 7.607 11.634 1.00 91.62 88 VAL A N 1
ATOM 693 C CA . VAL A 1 88 ? -13.625 8.142 12.990 1.00 91.62 88 VAL A CA 1
ATOM 694 C C . VAL A 1 88 ? -12.276 8.834 13.097 1.00 91.62 88 VAL A C 1
ATOM 696 O O . VAL A 1 88 ? -12.196 9.928 13.645 1.00 91.62 88 VAL A O 1
ATOM 699 N N . ASP A 1 89 ? -11.225 8.198 12.584 1.00 89.88 89 ASP A N 1
ATOM 700 C CA . ASP A 1 89 ? -9.852 8.694 12.642 1.00 89.88 89 ASP A CA 1
ATOM 701 C C . ASP A 1 89 ? -9.409 9.159 11.249 1.00 89.88 89 ASP A C 1
ATOM 703 O O . ASP A 1 89 ? -8.410 8.716 10.670 1.00 89.88 89 ASP A O 1
ATOM 707 N N . ASN A 1 90 ? -10.221 10.054 10.678 1.00 87.06 90 ASN A N 1
ATOM 708 C CA . ASN A 1 90 ? -10.003 10.593 9.340 1.00 87.06 90 ASN A CA 1
ATOM 709 C C . ASN A 1 90 ? -8.629 11.276 9.218 1.00 87.06 90 ASN A C 1
ATOM 711 O O . ASN A 1 90 ? -7.971 11.156 8.188 1.00 87.06 90 ASN A O 1
ATOM 715 N N . MET A 1 91 ? -8.158 11.937 10.278 1.00 89.88 91 MET A N 1
ATOM 716 C CA . MET A 1 91 ? -6.856 12.594 10.327 1.00 89.88 91 MET A CA 1
ATOM 717 C C . MET A 1 91 ? -5.721 11.588 10.128 1.00 89.88 91 MET A C 1
ATOM 719 O O . MET A 1 91 ? -4.853 11.814 9.284 1.00 89.88 91 MET A O 1
ATOM 723 N N . MET A 1 92 ? -5.739 10.456 10.839 1.00 89.06 92 MET A N 1
ATOM 724 C CA . MET A 1 92 ? -4.695 9.442 10.688 1.00 89.06 92 MET A CA 1
ATOM 725 C C . MET A 1 92 ? -4.758 8.741 9.329 1.00 89.06 92 MET A C 1
ATOM 727 O O . MET A 1 92 ? -3.720 8.377 8.767 1.00 89.06 92 MET A O 1
ATOM 731 N N . TYR A 1 93 ? -5.956 8.597 8.757 1.00 90.12 93 TYR A N 1
ATOM 732 C CA . TYR A 1 93 ? -6.103 8.157 7.374 1.00 90.12 93 TYR A CA 1
ATOM 733 C C . TYR A 1 93 ? -5.422 9.131 6.396 1.00 90.12 93 TYR A C 1
ATOM 735 O O . TYR A 1 93 ? -4.612 8.691 5.580 1.00 90.12 93 TYR A O 1
ATOM 743 N N . TYR A 1 94 ? -5.643 10.444 6.518 1.00 90.12 94 TYR A N 1
ATOM 744 C CA . TYR A 1 94 ? -4.974 11.434 5.662 1.00 90.12 94 TYR A CA 1
ATOM 745 C C . TYR A 1 94 ? -3.450 11.418 5.819 1.00 90.12 94 TYR A C 1
ATOM 747 O O . TYR A 1 94 ? -2.734 11.454 4.819 1.00 90.12 94 TYR A O 1
ATOM 755 N N . VAL A 1 95 ? -2.944 11.286 7.050 1.00 91.06 95 VAL A N 1
ATOM 756 C CA . VAL A 1 95 ? -1.500 11.157 7.317 1.00 91.06 95 VAL A CA 1
ATOM 757 C C . VAL A 1 95 ? -0.923 9.896 6.675 1.00 91.06 95 VAL A C 1
ATOM 759 O O . VAL A 1 95 ? 0.207 9.912 6.194 1.00 91.06 95 VAL A O 1
ATOM 762 N N . SER A 1 96 ? -1.697 8.808 6.619 1.00 89.38 96 SER A N 1
ATOM 763 C CA . SER A 1 96 ? -1.249 7.570 5.976 1.00 89.38 96 SER A CA 1
ATOM 764 C C . SER A 1 96 ? -1.051 7.707 4.467 1.00 89.38 96 SER A C 1
ATOM 766 O O . SER A 1 96 ? -0.347 6.886 3.884 1.00 89.38 96 SER A O 1
ATOM 768 N N . GLN A 1 97 ? -1.703 8.698 3.841 1.00 89.44 97 GLN A N 1
ATOM 769 C CA . GLN A 1 97 ? -1.812 8.875 2.387 1.00 89.44 97 GLN A CA 1
ATOM 770 C C . GLN A 1 97 ? -2.197 7.585 1.637 1.00 89.44 97 GLN A C 1
ATOM 772 O O . GLN A 1 97 ? -1.959 7.450 0.432 1.00 89.44 97 GLN A O 1
ATOM 777 N N . ALA A 1 98 ? -2.804 6.629 2.344 1.00 87.88 98 ALA A N 1
ATOM 778 C CA . ALA A 1 98 ? -3.353 5.431 1.753 1.00 87.88 98 ALA A CA 1
ATOM 779 C C . ALA A 1 98 ? -4.586 5.841 0.947 1.00 87.88 98 ALA A C 1
ATOM 781 O O . ALA A 1 98 ? -5.468 6.518 1.456 1.00 87.88 98 ALA A O 1
ATOM 782 N N . SER A 1 99 ? -4.638 5.459 -0.322 1.00 89.00 99 SER A N 1
ATOM 783 C CA . SER A 1 99 ? -5.775 5.725 -1.201 1.00 89.00 99 SER A CA 1
ATOM 784 C C . SER A 1 99 ? -6.571 4.438 -1.339 1.00 89.00 99 SER A C 1
ATOM 786 O O . SER A 1 99 ? -6.151 3.533 -2.058 1.00 89.00 99 SER A O 1
ATOM 788 N N . PHE A 1 100 ? -7.667 4.313 -0.589 1.00 92.00 100 PHE A N 1
ATOM 789 C CA . PHE A 1 100 ? -8.515 3.124 -0.643 1.00 92.00 100 PHE A CA 1
ATOM 790 C C . PHE A 1 100 ? -9.506 3.205 -1.796 1.00 92.00 100 PHE A C 1
ATOM 792 O O . PHE A 1 100 ? -10.359 4.091 -1.824 1.00 92.00 100 PHE A O 1
ATOM 799 N N . GLN A 1 101 ? -9.441 2.225 -2.698 1.00 93.19 101 GLN A N 1
ATOM 800 C CA . GLN A 1 101 ? -10.424 2.055 -3.761 1.00 93.19 101 GLN A CA 1
ATOM 801 C C . GLN A 1 101 ? -10.993 0.627 -3.740 1.00 93.19 101 GLN A C 1
ATOM 803 O O . GLN A 1 101 ? -10.219 -0.334 -3.785 1.00 93.19 101 GLN A O 1
ATOM 808 N N . PRO A 1 102 ? -12.328 0.451 -3.718 1.00 94.62 102 PRO A N 1
ATOM 809 C CA . PRO A 1 102 ? -13.353 1.489 -3.555 1.00 94.62 102 PRO A CA 1
ATOM 810 C C . PRO A 1 102 ? -13.298 2.147 -2.168 1.00 94.62 102 PRO A C 1
ATOM 812 O O . PRO A 1 102 ? -12.868 1.527 -1.194 1.00 94.62 102 PRO A O 1
ATOM 815 N N . THR A 1 103 ? -13.770 3.390 -2.079 1.00 91.62 103 THR A N 1
ATOM 816 C CA . THR A 1 103 ? -13.814 4.117 -0.809 1.00 91.62 103 THR A CA 1
ATOM 817 C C . THR A 1 103 ? -14.734 3.411 0.198 1.00 91.62 103 THR A C 1
ATOM 819 O O . THR A 1 103 ? -15.824 2.949 -0.172 1.00 91.62 103 THR A O 1
ATOM 822 N N . PRO A 1 104 ? -14.320 3.289 1.474 1.00 93.69 104 PRO A N 1
ATOM 823 C CA . PRO A 1 104 ? -15.182 2.748 2.515 1.00 93.69 104 PRO A CA 1
ATOM 824 C C . PRO A 1 104 ? -16.483 3.557 2.639 1.00 93.69 104 PRO A C 1
ATOM 826 O O . PRO A 1 104 ? -16.476 4.775 2.435 1.00 93.69 104 PRO A O 1
ATOM 829 N N . PRO A 1 105 ? -17.612 2.910 2.975 1.00 92.94 105 PRO A N 1
ATOM 830 C CA . PRO A 1 105 ? -18.872 3.616 3.157 1.00 92.94 105 PRO A CA 1
ATOM 831 C C . PRO A 1 105 ? -18.778 4.616 4.314 1.00 92.94 105 PRO A C 1
ATOM 833 O O . PRO A 1 105 ? -18.073 4.391 5.301 1.00 92.94 105 PRO A O 1
ATOM 836 N N . PHE A 1 106 ? -19.529 5.713 4.213 1.00 90.75 106 PHE A N 1
ATOM 837 C CA . PHE A 1 106 ? -19.612 6.674 5.305 1.00 90.75 106 PHE A CA 1
ATOM 838 C C . PHE A 1 106 ? -20.280 6.039 6.529 1.00 90.75 106 PHE A C 1
ATOM 840 O O . PHE A 1 106 ? -21.342 5.416 6.429 1.00 90.75 106 PHE A O 1
ATOM 847 N N . TRP A 1 107 ? -19.668 6.218 7.693 1.00 90.69 107 TRP A N 1
ATOM 848 C CA . TRP A 1 107 ? -20.209 5.769 8.967 1.00 90.69 107 TRP A CA 1
ATOM 849 C C . TRP A 1 107 ? -19.878 6.777 10.058 1.00 90.69 107 TRP A C 1
ATOM 851 O O . TRP A 1 107 ? -18.751 7.235 10.165 1.00 90.69 107 TRP A O 1
ATOM 861 N N . GLN A 1 108 ? -20.847 7.083 10.912 1.00 87.44 108 GLN A N 1
ATOM 862 C CA . GLN A 1 108 ? -20.635 7.947 12.067 1.00 87.44 108 GLN A CA 1
ATOM 863 C C . GLN A 1 108 ? -21.298 7.358 13.305 1.00 87.44 108 GLN A C 1
ATOM 865 O O . GLN A 1 108 ? -22.280 6.610 13.222 1.00 87.44 108 GLN A O 1
ATOM 870 N N . MET A 1 109 ? -20.782 7.737 14.470 1.00 82.25 109 MET A N 1
ATOM 871 C CA . MET A 1 109 ? -21.308 7.319 15.761 1.00 82.25 109 MET A CA 1
ATOM 872 C C . MET A 1 109 ? -22.676 7.975 16.029 1.00 82.25 109 MET A C 1
ATOM 874 O O . MET A 1 109 ? -22.774 9.006 16.682 1.00 82.25 109 MET A O 1
ATOM 878 N N . GLY A 1 110 ? -23.756 7.386 15.508 1.00 79.31 110 GLY A N 1
ATOM 879 C CA . GLY A 1 110 ? -25.128 7.845 15.769 1.00 79.31 110 GLY A CA 1
ATOM 880 C C . GLY A 1 110 ? -25.690 7.350 17.112 1.00 79.31 110 GLY A C 1
ATOM 881 O O . GLY A 1 110 ? -25.108 6.447 17.707 1.00 79.31 110 GLY A O 1
ATOM 882 N N . PRO A 1 111 ? -26.839 7.864 17.584 1.00 72.06 111 PRO A N 1
ATOM 883 C CA . PRO A 1 111 ? -27.484 7.407 18.822 1.00 72.06 111 PRO A CA 1
ATOM 884 C C . PRO A 1 111 ? -28.090 5.996 18.717 1.00 72.06 111 PRO A C 1
ATOM 886 O O . PRO A 1 111 ? -28.225 5.312 19.726 1.00 72.06 111 PRO A O 1
ATOM 889 N N . GLN A 1 112 ? -28.429 5.538 17.507 1.00 75.06 112 GLN A N 1
ATOM 890 C CA . GLN A 1 112 ? -28.925 4.180 17.272 1.00 75.06 112 GLN A CA 1
ATOM 891 C C . GLN A 1 112 ? -27.764 3.178 17.186 1.00 75.06 112 GLN A C 1
ATOM 893 O O . GLN A 1 112 ? -26.788 3.415 16.470 1.00 75.06 112 GLN A O 1
ATOM 898 N N . GLU A 1 113 ? -27.887 2.043 17.880 1.00 73.25 113 GLU A N 1
ATOM 899 C CA . GLU A 1 113 ? -26.964 0.911 17.747 1.00 73.25 113 GLU A CA 1
ATOM 900 C C . GLU A 1 113 ? -27.197 0.227 16.389 1.00 73.25 113 GLU A C 1
ATOM 902 O O . GLU A 1 113 ? -28.125 -0.560 16.216 1.00 73.25 113 GLU A O 1
ATOM 907 N N . LYS A 1 114 ? -26.382 0.588 15.393 1.00 80.81 114 LYS A N 1
ATOM 908 C CA . LYS A 1 114 ? -26.377 -0.013 14.052 1.00 80.81 114 LYS A CA 1
ATOM 909 C C . LYS A 1 114 ? -25.039 -0.692 13.785 1.00 80.81 114 LYS A C 1
ATOM 911 O O . LYS A 1 114 ? -24.002 -0.211 14.243 1.00 80.81 114 LYS A O 1
ATOM 916 N N . VAL A 1 115 ? -25.081 -1.765 12.992 1.00 86.56 115 VAL A N 1
ATOM 917 C CA . VAL A 1 115 ? -23.891 -2.434 12.442 1.00 86.56 115 VAL A CA 1
ATOM 918 C C . VAL A 1 115 ? -23.009 -1.402 11.741 1.00 86.56 115 VAL A C 1
ATOM 920 O O . VAL A 1 115 ? -23.508 -0.603 10.945 1.00 86.56 115 VAL A O 1
AT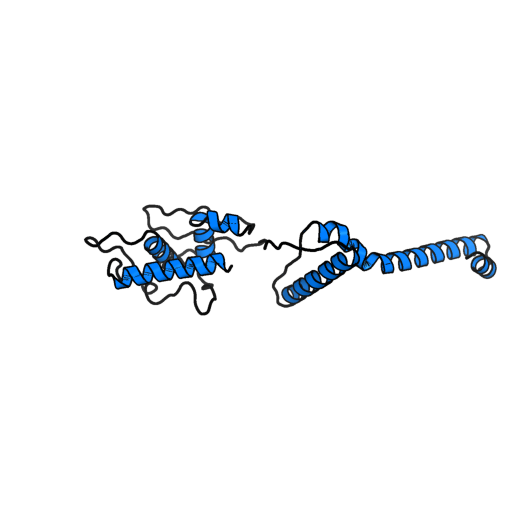OM 923 N N . VAL A 1 116 ? -21.700 -1.447 11.993 1.00 90.50 116 VAL A N 1
ATOM 924 C CA . VAL A 1 116 ? -20.734 -0.740 11.142 1.00 90.50 116 VAL A CA 1
ATOM 925 C C . VAL A 1 116 ? -20.740 -1.421 9.774 1.00 90.50 116 VAL A C 1
ATOM 927 O O . VAL A 1 116 ? -20.387 -2.599 9.716 1.00 90.50 116 VAL A O 1
ATOM 930 N N . PRO A 1 117 ? -21.149 -0.750 8.684 1.00 92.06 117 PRO A N 1
ATOM 931 C CA . PRO A 1 117 ? -21.209 -1.392 7.380 1.00 92.06 117 PRO A CA 1
ATOM 932 C C . PRO A 1 117 ? -19.807 -1.878 6.982 1.00 92.06 117 PRO A C 1
ATOM 934 O O . PRO A 1 117 ? -18.843 -1.132 7.145 1.00 92.06 117 PRO A O 1
ATOM 937 N N . PRO A 1 118 ? -19.656 -3.118 6.490 1.00 92.81 118 PRO A N 1
ATOM 938 C CA . PRO A 1 118 ? -18.354 -3.609 6.073 1.00 92.81 118 PRO A CA 1
ATOM 939 C C . PRO A 1 118 ? -17.913 -2.884 4.798 1.00 92.81 118 PRO A C 1
ATOM 941 O O . PRO A 1 118 ? -18.708 -2.689 3.872 1.00 92.81 118 PRO A O 1
ATOM 944 N N . ALA A 1 119 ? -16.634 -2.517 4.733 1.00 93.19 119 ALA A N 1
ATOM 945 C CA . ALA A 1 119 ? -16.026 -2.053 3.496 1.00 93.19 119 ALA A CA 1
ATOM 946 C C . ALA A 1 119 ? -16.069 -3.169 2.444 1.00 93.19 119 ALA A C 1
ATOM 948 O O . ALA A 1 119 ? -16.008 -4.361 2.760 1.00 93.19 119 ALA A O 1
ATOM 949 N N . ARG A 1 120 ? -16.164 -2.780 1.173 1.00 93.56 120 ARG A N 1
ATOM 950 C CA . ARG A 1 120 ? -15.966 -3.731 0.077 1.00 93.56 120 ARG A CA 1
ATOM 951 C C . ARG A 1 120 ? -14.496 -4.177 0.062 1.00 93.56 120 ARG A C 1
ATOM 953 O O . ARG A 1 120 ? -13.641 -3.418 0.526 1.00 93.56 120 ARG A O 1
ATOM 960 N N . PRO A 1 121 ? -14.189 -5.366 -0.480 1.00 92.38 121 PRO A N 1
ATOM 961 C CA . PRO A 1 121 ? -12.809 -5.775 -0.702 1.00 92.38 121 PRO A CA 1
ATOM 962 C C . PRO A 1 121 ? -12.038 -4.683 -1.448 1.00 92.38 121 PRO A C 1
ATOM 964 O O . PRO A 1 121 ? -12.508 -4.176 -2.468 1.00 92.38 121 PRO A O 1
ATOM 967 N N . LEU A 1 122 ? -10.889 -4.293 -0.897 1.00 91.19 122 LEU A N 1
ATOM 968 C CA . LEU A 1 122 ? -10.043 -3.267 -1.490 1.00 91.19 122 LEU A CA 1
ATOM 969 C C . LEU A 1 122 ? -9.420 -3.819 -2.771 1.00 91.19 122 LEU A C 1
ATOM 971 O O . LEU A 1 122 ? -8.808 -4.883 -2.752 1.00 91.19 122 LEU A O 1
ATOM 975 N N . LEU A 1 123 ? -9.577 -3.080 -3.863 1.00 92.69 123 LEU A N 1
ATOM 976 C CA . LEU A 1 123 ? -8.941 -3.367 -5.147 1.00 92.69 123 LEU A CA 1
ATOM 977 C C . LEU A 1 123 ? -7.607 -2.635 -5.274 1.00 92.69 123 LEU A C 1
ATOM 979 O O . LEU A 1 123 ? -6.693 -3.126 -5.926 1.00 92.69 123 LEU A O 1
ATOM 983 N N . TYR A 1 124 ? -7.498 -1.464 -4.648 1.00 93.12 124 TYR A N 1
ATOM 984 C CA . TYR A 1 124 ? -6.285 -0.663 -4.663 1.00 93.12 124 TYR A CA 1
ATOM 985 C C . TYR A 1 124 ? -6.059 0.016 -3.313 1.00 93.12 124 TYR A C 1
ATOM 987 O O . TYR A 1 124 ? -6.993 0.480 -2.650 1.00 93.12 124 TYR A O 1
ATOM 995 N N . CYS A 1 125 ? -4.790 0.042 -2.921 1.00 93.25 125 CYS A N 1
ATOM 996 C CA . CYS A 1 125 ? -4.249 0.783 -1.796 1.00 93.25 125 CYS A CA 1
ATOM 997 C C . CYS A 1 125 ? -2.812 1.160 -2.146 1.00 93.25 125 CYS A C 1
ATOM 999 O O . CYS A 1 125 ? -2.078 0.339 -2.692 1.00 93.25 125 CYS A O 1
ATOM 1001 N N . GLN A 1 126 ? -2.396 2.370 -1.787 1.00 92.38 126 GLN A N 1
ATOM 1002 C CA . GLN A 1 126 ? -1.016 2.821 -1.967 1.00 92.38 126 GLN A CA 1
ATOM 1003 C C . GLN A 1 126 ? -0.312 2.982 -0.622 1.00 92.38 126 GLN A C 1
ATOM 1005 O O . GLN A 1 126 ? -0.961 3.221 0.399 1.00 92.38 126 GLN A O 1
ATOM 1010 N N . ILE A 1 127 ? 1.011 2.844 -0.634 1.00 92.25 127 ILE A N 1
ATOM 1011 C CA . ILE A 1 127 ? 1.874 3.058 0.527 1.00 92.25 127 ILE A CA 1
ATOM 1012 C C . ILE A 1 127 ? 2.915 4.102 0.113 1.00 92.25 127 ILE A C 1
ATOM 1014 O O . ILE A 1 127 ? 3.687 3.829 -0.809 1.00 92.25 127 ILE A O 1
ATOM 1018 N N . PRO A 1 128 ? 2.927 5.294 0.731 1.00 92.25 128 PRO A N 1
ATOM 1019 C CA . PRO A 1 128 ? 3.882 6.331 0.374 1.00 92.25 128 PRO A CA 1
ATOM 1020 C C . PRO A 1 128 ? 5.280 5.973 0.891 1.00 92.25 128 PRO A C 1
ATOM 1022 O O . PRO A 1 128 ? 5.451 5.596 2.051 1.00 92.25 128 PRO A O 1
ATOM 1025 N N . PHE A 1 129 ? 6.282 6.150 0.037 1.00 92.00 129 PHE A N 1
ATOM 1026 C CA . PHE A 1 129 ? 7.694 6.110 0.402 1.00 92.00 129 PHE A CA 1
ATOM 1027 C C . PHE A 1 129 ? 8.386 7.341 -0.169 1.00 92.00 129 PHE A C 1
ATOM 1029 O O . PHE A 1 129 ? 8.014 7.825 -1.237 1.00 92.00 129 PHE A O 1
ATOM 1036 N N . TYR A 1 130 ? 9.399 7.825 0.544 1.00 90.94 130 TYR A N 1
ATOM 1037 C CA . TYR A 1 130 ? 10.258 8.902 0.075 1.00 90.94 130 TYR A CA 1
ATOM 1038 C C . TYR A 1 130 ? 11.634 8.342 -0.240 1.00 90.94 130 TYR A C 1
ATOM 1040 O O . TYR A 1 130 ? 12.241 7.661 0.586 1.00 90.94 130 TYR A O 1
ATOM 1048 N N . GLN A 1 131 ? 12.120 8.647 -1.434 1.00 88.31 131 GLN A N 1
ATOM 1049 C CA . GLN A 1 131 ? 13.487 8.379 -1.834 1.00 88.31 131 GLN A CA 1
ATOM 1050 C C . GLN A 1 131 ? 14.375 9.568 -1.465 1.00 88.31 131 GLN A C 1
ATOM 1052 O O . GLN A 1 131 ? 13.962 10.725 -1.556 1.00 88.31 131 GLN A O 1
ATOM 1057 N N . THR A 1 132 ? 15.613 9.286 -1.079 1.00 88.81 132 THR A N 1
ATOM 1058 C CA . THR A 1 132 ? 16.639 10.296 -0.812 1.00 88.81 132 THR A CA 1
ATOM 1059 C C . THR A 1 132 ? 17.892 9.974 -1.621 1.00 88.81 132 THR A C 1
ATOM 1061 O O . THR A 1 132 ? 18.126 8.823 -1.979 1.00 88.81 132 THR A O 1
ATOM 1064 N N . ASN A 1 133 ? 18.695 10.998 -1.923 1.00 85.81 133 ASN A N 1
ATOM 1065 C CA . ASN A 1 133 ? 20.012 10.854 -2.558 1.00 85.81 133 ASN A CA 1
ATOM 1066 C C . ASN A 1 133 ? 20.023 10.164 -3.940 1.00 85.81 133 ASN A C 1
ATOM 1068 O O . ASN A 1 133 ? 20.966 9.453 -4.276 1.00 85.81 133 ASN A O 1
ATOM 1072 N N . LEU A 1 134 ? 19.007 10.407 -4.773 1.00 84.12 134 LEU A N 1
ATOM 1073 C CA . LEU A 1 134 ? 19.012 10.003 -6.185 1.00 84.12 134 LEU A CA 1
ATOM 1074 C C . LEU A 1 134 ? 19.665 11.097 -7.043 1.00 84.12 134 LEU A C 1
ATOM 1076 O O . LEU A 1 134 ? 18.973 11.902 -7.662 1.00 84.12 134 LEU A O 1
ATOM 1080 N N . THR A 1 135 ? 20.996 11.173 -7.026 1.00 87.88 135 THR A N 1
ATOM 1081 C CA . THR A 1 135 ? 21.760 12.151 -7.826 1.00 87.88 135 THR A CA 1
ATOM 1082 C C . THR A 1 135 ? 22.078 11.638 -9.224 1.00 87.88 135 THR A C 1
ATOM 1084 O O . THR A 1 135 ? 21.992 12.389 -10.192 1.00 87.88 135 THR A O 1
ATOM 1087 N N . ASP A 1 136 ? 22.410 10.353 -9.333 1.00 91.12 136 ASP A N 1
ATOM 1088 C CA . ASP A 1 136 ? 22.943 9.760 -10.554 1.00 91.12 136 ASP A CA 1
ATOM 1089 C C . ASP A 1 136 ? 21.950 8.794 -11.215 1.00 91.12 136 ASP A C 1
ATOM 1091 O O . ASP A 1 136 ? 21.235 8.025 -10.560 1.00 91.12 136 ASP A O 1
ATOM 1095 N N . THR A 1 137 ? 21.953 8.777 -12.549 1.00 89.88 137 THR A N 1
ATOM 1096 C CA . THR A 1 137 ? 21.185 7.823 -13.365 1.00 89.88 137 THR A CA 1
ATOM 1097 C C . THR A 1 137 ? 21.439 6.356 -12.989 1.00 89.88 137 THR A C 1
ATOM 1099 O O . THR A 1 137 ? 20.453 5.651 -12.777 1.00 89.88 137 THR A O 1
ATOM 1102 N N . PRO A 1 138 ? 22.689 5.851 -12.864 1.00 89.94 138 PRO A N 1
ATOM 1103 C CA . PRO A 1 138 ? 22.919 4.448 -12.500 1.00 89.94 138 PRO A CA 1
ATOM 1104 C C . PRO A 1 138 ? 22.345 4.080 -11.128 1.00 89.94 138 PRO A C 1
ATOM 1106 O O . PRO A 1 138 ? 21.794 2.994 -10.975 1.00 89.94 138 PRO A O 1
ATOM 1109 N N . VAL A 1 139 ? 22.410 4.992 -10.154 1.00 91.69 139 VAL A N 1
ATOM 1110 C CA . VAL A 1 139 ? 21.838 4.777 -8.815 1.00 91.69 139 VAL A CA 1
ATOM 1111 C C . VAL A 1 139 ? 20.316 4.664 -8.901 1.00 91.69 139 VAL A C 1
ATOM 1113 O O . VAL A 1 139 ? 19.721 3.777 -8.294 1.00 91.69 139 VAL A O 1
ATOM 1116 N N . THR A 1 140 ? 19.688 5.517 -9.713 1.00 91.75 140 THR A N 1
ATOM 1117 C CA . THR A 1 140 ? 18.237 5.483 -9.942 1.00 91.75 140 THR A CA 1
ATOM 1118 C C . THR A 1 140 ? 17.798 4.183 -10.613 1.00 91.75 140 THR A C 1
ATOM 1120 O O . THR A 1 140 ? 16.810 3.589 -10.191 1.00 91.75 140 THR A O 1
ATOM 1123 N N . VAL A 1 141 ? 18.540 3.708 -11.617 1.00 92.31 141 VAL A N 1
ATOM 1124 C CA . VAL A 1 141 ? 18.241 2.442 -12.306 1.00 92.31 141 VAL A CA 1
ATOM 1125 C C . VAL A 1 141 ? 18.385 1.248 -11.359 1.00 92.31 141 VAL A C 1
ATOM 1127 O O . VAL A 1 141 ? 17.484 0.414 -11.320 1.00 92.31 141 VAL A O 1
ATOM 1130 N N . ASN A 1 142 ? 19.444 1.205 -10.543 1.00 92.38 142 ASN A N 1
ATOM 1131 C CA . ASN A 1 142 ? 19.626 0.142 -9.549 1.00 92.38 142 ASN A CA 1
ATOM 1132 C C . ASN A 1 142 ? 18.493 0.131 -8.507 1.00 92.38 142 ASN A C 1
ATOM 1134 O O . ASN A 1 142 ? 17.942 -0.917 -8.191 1.00 92.38 142 ASN A O 1
ATOM 1138 N N . MET A 1 143 ? 1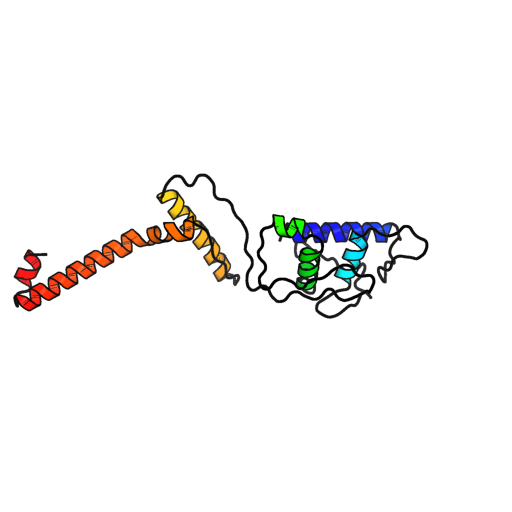8.075 1.307 -8.026 1.00 93.38 143 MET A N 1
ATOM 1139 C CA . MET A 1 143 ? 16.934 1.419 -7.110 1.00 93.38 143 MET A CA 1
ATOM 1140 C C . MET A 1 143 ? 15.643 0.870 -7.730 1.00 93.38 143 MET A C 1
ATOM 1142 O O . MET A 1 143 ? 14.886 0.169 -7.058 1.00 93.38 143 MET A O 1
ATOM 1146 N N . ILE A 1 144 ? 15.388 1.159 -9.011 1.00 93.88 144 ILE A N 1
ATOM 1147 C CA . ILE A 1 144 ? 14.208 0.639 -9.713 1.00 93.88 144 ILE A CA 1
ATOM 1148 C C . ILE A 1 144 ? 14.253 -0.892 -9.782 1.00 93.88 144 ILE A C 1
ATOM 1150 O O . ILE A 1 144 ? 13.238 -1.533 -9.508 1.00 93.88 144 ILE A O 1
ATOM 1154 N N . GLU A 1 145 ? 15.409 -1.468 -10.113 1.00 93.62 145 GLU A N 1
ATOM 1155 C CA . GLU A 1 145 ? 15.610 -2.919 -10.185 1.00 93.62 145 GLU A CA 1
ATOM 1156 C C . GLU A 1 145 ? 15.377 -3.595 -8.826 1.00 93.62 145 GLU A C 1
ATOM 1158 O O . GLU A 1 145 ? 14.598 -4.546 -8.734 1.00 93.62 145 GLU A O 1
ATOM 1163 N N . GLU A 1 146 ? 15.958 -3.057 -7.751 1.00 94.12 146 GLU A N 1
ATOM 1164 C CA . GLU A 1 146 ? 15.780 -3.574 -6.390 1.00 94.12 146 GLU A CA 1
ATOM 1165 C C . GLU A 1 146 ? 14.312 -3.523 -5.941 1.00 94.12 146 GLU A C 1
ATOM 1167 O O . GLU A 1 146 ? 13.775 -4.506 -5.422 1.00 94.12 146 GLU A O 1
ATOM 1172 N N . VAL A 1 147 ? 13.628 -2.396 -6.166 1.00 95.19 147 VAL A N 1
ATOM 1173 C CA . VAL A 1 147 ? 12.216 -2.252 -5.788 1.00 95.19 147 VAL A CA 1
ATOM 1174 C C . VAL A 1 147 ? 11.332 -3.202 -6.601 1.00 95.19 147 VAL A C 1
ATOM 1176 O O . VAL A 1 147 ? 10.456 -3.848 -6.023 1.00 95.19 147 VAL A O 1
ATOM 1179 N N . ARG A 1 148 ? 11.571 -3.344 -7.912 1.00 94.56 148 ARG A N 1
ATOM 1180 C CA . ARG A 1 148 ? 10.851 -4.305 -8.767 1.00 94.56 148 ARG A CA 1
ATOM 1181 C C . ARG A 1 148 ? 11.052 -5.740 -8.283 1.00 94.56 148 ARG A C 1
ATOM 1183 O O . ARG A 1 148 ? 10.063 -6.448 -8.117 1.00 94.56 148 ARG A O 1
ATOM 1190 N N . ALA A 1 149 ? 12.280 -6.131 -7.945 1.00 95.38 149 ALA A N 1
ATOM 1191 C CA . ALA A 1 149 ? 12.573 -7.465 -7.424 1.00 95.38 149 ALA A CA 1
ATOM 1192 C C . ALA A 1 149 ? 11.808 -7.765 -6.121 1.00 95.38 149 ALA A C 1
ATOM 1194 O O . ALA A 1 149 ? 11.266 -8.860 -5.942 1.00 95.38 149 ALA A O 1
ATOM 1195 N N . VAL A 1 150 ? 11.705 -6.784 -5.216 1.00 96.25 150 VAL A N 1
ATOM 1196 C CA . VAL A 1 150 ? 10.888 -6.912 -3.999 1.00 96.25 150 VAL A CA 1
ATOM 1197 C C . VAL A 1 150 ? 9.404 -7.047 -4.348 1.00 96.25 150 VAL A C 1
ATOM 1199 O O . VAL A 1 150 ? 8.718 -7.907 -3.787 1.00 96.25 150 VAL A O 1
ATOM 1202 N N . CYS A 1 151 ? 8.898 -6.237 -5.279 1.00 95.31 151 CYS A N 1
ATOM 1203 C CA .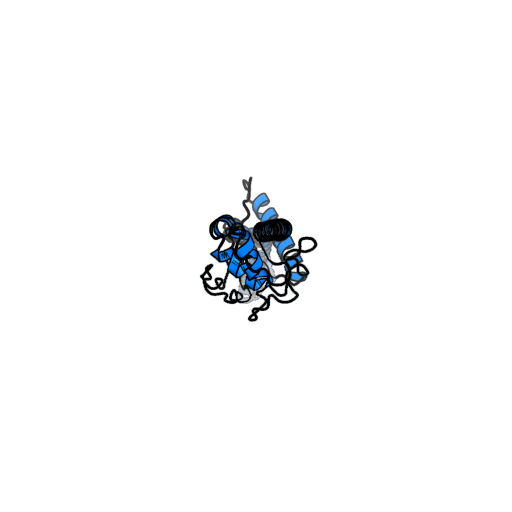 CYS A 1 151 ? 7.506 -6.316 -5.716 1.00 95.31 151 CYS A CA 1
ATOM 1204 C C . CYS A 1 151 ? 7.165 -7.682 -6.325 1.00 95.31 151 CYS A C 1
ATOM 1206 O O . CYS A 1 151 ? 6.136 -8.272 -5.974 1.00 95.31 151 CYS A O 1
ATOM 1208 N N . ASP A 1 152 ? 8.046 -8.219 -7.164 1.00 95.94 152 ASP A N 1
ATOM 1209 C CA . ASP A 1 152 ? 7.891 -9.521 -7.811 1.00 95.94 152 ASP A CA 1
ATOM 1210 C C . ASP A 1 152 ? 7.920 -10.662 -6.788 1.00 95.94 152 ASP A C 1
ATOM 1212 O O . ASP A 1 152 ? 7.089 -11.574 -6.844 1.00 95.94 152 ASP A O 1
ATOM 1216 N N . LEU A 1 153 ? 8.785 -10.571 -5.770 1.00 97.00 153 LEU A N 1
ATOM 1217 C CA . LEU A 1 153 ? 8.817 -11.523 -4.659 1.00 97.00 153 LEU A CA 1
ATOM 1218 C C . LEU A 1 153 ? 7.463 -11.599 -3.940 1.0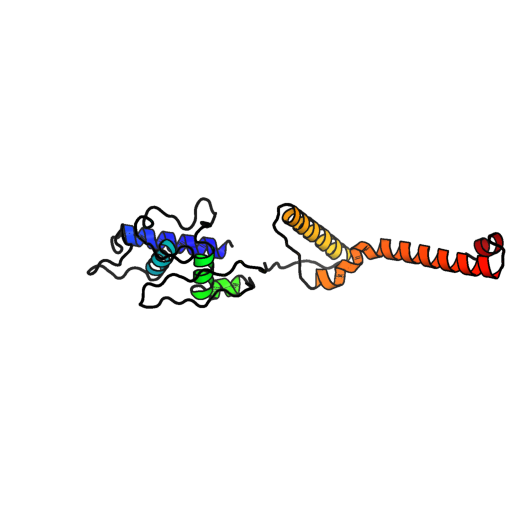0 97.00 153 LEU A C 1
ATOM 1220 O O . LEU A 1 153 ? 6.960 -12.694 -3.690 1.00 97.00 153 LEU A O 1
ATOM 1224 N N . TYR A 1 154 ? 6.853 -10.466 -3.595 1.00 96.12 154 TYR A N 1
ATOM 1225 C CA . TYR A 1 154 ? 5.544 -10.467 -2.929 1.00 96.12 154 TYR A CA 1
ATOM 1226 C C . TYR A 1 154 ? 4.394 -10.835 -3.871 1.00 96.12 154 TYR A C 1
ATOM 1228 O O . TYR A 1 154 ? 3.445 -11.495 -3.440 1.00 96.12 154 TYR A O 1
ATOM 1236 N N . THR A 1 155 ? 4.516 -10.511 -5.157 1.00 96.06 155 THR A N 1
ATOM 1237 C CA . THR A 1 155 ? 3.563 -10.944 -6.184 1.00 96.06 155 THR A CA 1
ATOM 1238 C C . THR A 1 155 ? 3.565 -12.468 -6.311 1.00 96.06 155 THR A C 1
ATOM 1240 O O . THR A 1 155 ? 2.496 -13.077 -6.302 1.00 96.06 155 THR A O 1
ATOM 1243 N N . SER A 1 156 ? 4.741 -13.110 -6.285 1.00 96.25 156 SER A N 1
ATOM 1244 C CA . SER A 1 156 ? 4.862 -14.579 -6.280 1.00 96.25 156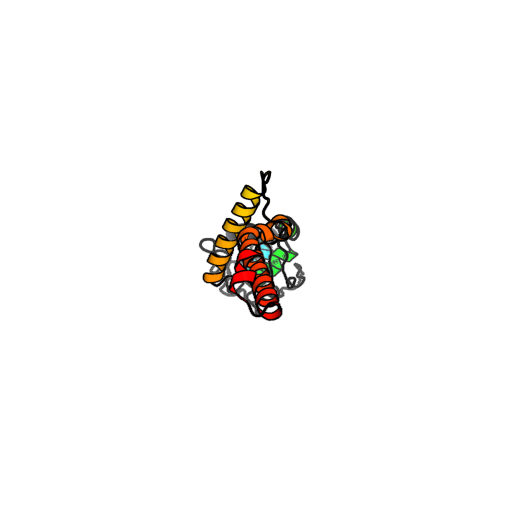 SER A CA 1
ATOM 1245 C C . SER A 1 156 ? 4.245 -15.240 -5.038 1.00 96.25 156 SER A C 1
ATOM 1247 O O . SER A 1 156 ? 3.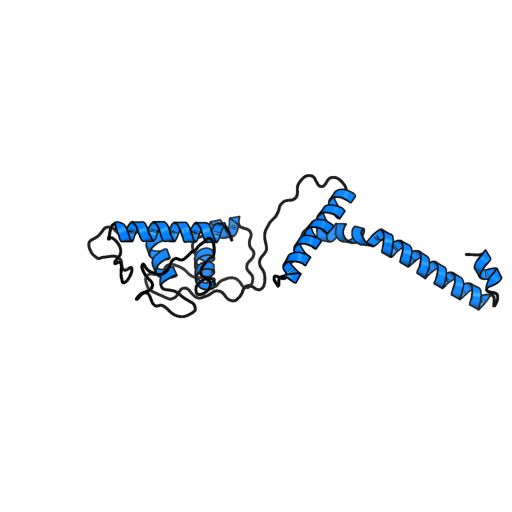764 -16.368 -5.104 1.00 96.25 156 SER A O 1
ATOM 1249 N N . LYS A 1 157 ? 4.189 -14.516 -3.911 1.00 96.31 157 LYS A N 1
ATOM 1250 C CA . LYS A 1 157 ? 3.545 -14.953 -2.660 1.00 96.31 157 LYS A CA 1
ATOM 1251 C C . LYS A 1 157 ? 2.028 -14.720 -2.640 1.00 96.31 157 LYS A C 1
ATOM 1253 O O . LYS A 1 157 ? 1.391 -15.001 -1.628 1.00 96.31 157 LYS A O 1
ATOM 1258 N N . GLY A 1 158 ? 1.446 -14.210 -3.728 1.00 94.50 158 GLY A N 1
ATOM 1259 C CA . GLY A 1 158 ? 0.005 -13.996 -3.865 1.00 94.50 158 GLY A CA 1
ATOM 1260 C C . GLY A 1 158 ? -0.485 -12.593 -3.496 1.00 94.50 158 GLY A C 1
ATOM 1261 O O . GLY A 1 158 ? -1.695 -12.388 -3.428 1.00 94.50 158 GLY A O 1
ATOM 1262 N N . LEU A 1 159 ? 0.414 -11.624 -3.274 1.00 93.69 159 LEU A N 1
ATOM 1263 C CA . LEU A 1 159 ? 0.052 -10.217 -3.083 1.00 93.69 159 LEU A CA 1
ATOM 1264 C C . LEU A 1 159 ? 0.516 -9.384 -4.291 1.00 93.69 159 LEU A C 1
ATOM 1266 O O . LEU A 1 159 ? 1.655 -8.908 -4.291 1.00 93.69 159 LEU A O 1
ATOM 1270 N N . PRO A 1 160 ? -0.330 -9.190 -5.321 1.00 93.44 160 PRO A N 1
ATOM 1271 C CA . PRO A 1 160 ? 0.042 -8.393 -6.483 1.00 93.44 160 PRO A CA 1
ATOM 1272 C C . PRO A 1 160 ? 0.283 -6.942 -6.064 1.00 93.44 160 PRO A C 1
ATOM 1274 O O . PRO A 1 160 ? -0.571 -6.307 -5.444 1.00 93.44 160 PRO A O 1
ATOM 1277 N N . ASN A 1 161 ? 1.466 -6.423 -6.377 1.00 94.75 161 ASN A N 1
ATOM 1278 C CA . ASN A 1 161 ? 1.873 -5.070 -6.021 1.00 94.75 161 ASN A CA 1
ATOM 1279 C C . ASN A 1 161 ? 2.835 -4.517 -7.081 1.00 94.75 161 ASN A C 1
ATOM 1281 O O . ASN A 1 161 ? 3.516 -5.278 -7.763 1.00 94.75 161 ASN A O 1
ATOM 1285 N N . PHE A 1 162 ? 2.866 -3.195 -7.240 1.00 94.25 162 PHE A N 1
ATOM 1286 C CA . PHE A 1 162 ? 3.722 -2.528 -8.216 1.00 94.25 162 PHE A CA 1
ATOM 1287 C C . PHE A 1 162 ? 4.181 -1.164 -7.688 1.00 94.25 162 PHE A C 1
ATOM 1289 O O . PHE A 1 162 ? 3.429 -0.510 -6.956 1.00 94.25 162 PHE A O 1
ATOM 1296 N N . PRO A 1 163 ? 5.392 -0.714 -8.051 1.00 94.88 163 PRO A N 1
ATOM 1297 C CA . PRO A 1 163 ? 5.852 0.620 -7.712 1.00 94.88 163 PRO A CA 1
ATOM 1298 C C . PRO A 1 163 ? 5.218 1.669 -8.632 1.00 94.88 163 PRO A C 1
ATOM 1300 O O . PRO A 1 163 ? 4.939 1.413 -9.802 1.00 94.88 163 PRO A O 1
ATOM 1303 N N . ASN A 1 164 ? 5.019 2.875 -8.104 1.00 92.69 164 ASN A N 1
ATOM 1304 C CA . ASN A 1 164 ? 4.557 4.029 -8.868 1.00 92.69 164 ASN A CA 1
ATOM 1305 C C . ASN A 1 164 ? 5.327 5.278 -8.421 1.00 92.69 164 ASN A C 1
ATOM 1307 O O . ASN A 1 164 ? 5.582 5.461 -7.230 1.00 92.69 164 ASN A O 1
ATOM 1311 N N . GLY A 1 165 ? 5.697 6.137 -9.367 1.00 92.69 165 GLY A N 1
ATOM 1312 C CA . GLY A 1 165 ? 6.404 7.387 -9.103 1.00 92.69 165 GLY A CA 1
ATOM 1313 C C . GLY A 1 165 ? 7.187 7.882 -10.315 1.00 92.69 165 GLY A C 1
ATOM 1314 O O . GLY A 1 165 ? 7.416 7.137 -11.263 1.00 92.69 165 GLY A O 1
ATOM 1315 N N . LEU A 1 166 ? 7.640 9.138 -10.263 1.00 91.25 166 LEU A N 1
ATOM 1316 C CA . LEU A 1 166 ? 8.347 9.789 -11.377 1.00 91.25 166 LEU A CA 1
ATOM 1317 C C . LEU A 1 166 ? 9.602 9.018 -11.809 1.00 91.25 166 LEU A C 1
ATOM 1319 O O . LEU A 1 166 ? 9.839 8.859 -13.004 1.00 91.25 166 LEU A O 1
ATOM 1323 N N . ALA A 1 167 ? 10.375 8.502 -10.847 1.00 91.19 167 ALA A N 1
ATOM 1324 C CA . ALA A 1 167 ? 11.559 7.696 -11.133 1.00 91.19 167 ALA A CA 1
ATOM 1325 C C . ALA A 1 167 ? 11.208 6.467 -11.991 1.00 91.19 167 ALA A C 1
ATOM 1327 O O . ALA A 1 167 ? 11.842 6.233 -13.014 1.00 91.19 167 ALA A O 1
ATOM 1328 N N . PHE A 1 168 ? 10.147 5.742 -11.632 1.00 92.81 168 PHE A N 1
ATOM 1329 C CA . PHE A 1 168 ? 9.684 4.571 -12.378 1.00 92.81 168 PHE A CA 1
ATOM 1330 C C . PHE A 1 168 ? 9.162 4.962 -13.766 1.00 92.81 168 PHE A C 1
ATOM 1332 O O . PHE A 1 168 ? 9.560 4.367 -14.755 1.00 92.81 168 PHE A O 1
ATOM 1339 N N . THR A 1 169 ? 8.367 6.027 -13.882 1.00 92.69 169 THR A N 1
ATOM 1340 C CA . THR A 1 169 ? 7.818 6.446 -15.183 1.00 92.69 169 THR A CA 1
ATOM 1341 C C . THR A 1 169 ? 8.896 6.879 -16.183 1.00 92.69 169 THR A C 1
ATOM 1343 O O . THR A 1 169 ? 8.771 6.596 -17.372 1.00 92.69 169 THR A O 1
ATOM 1346 N N . PHE A 1 170 ? 9.945 7.576 -15.733 1.00 91.38 170 PHE A N 1
ATOM 1347 C CA . PHE A 1 170 ? 10.933 8.176 -16.637 1.00 91.38 170 PHE A CA 1
ATOM 1348 C C . PHE A 1 170 ? 12.234 7.377 -16.778 1.00 91.38 170 PHE A C 1
ATOM 1350 O O . PHE A 1 170 ? 12.810 7.373 -17.866 1.00 91.38 170 PHE A O 1
ATOM 1357 N N . TRP A 1 171 ? 12.712 6.703 -15.726 1.00 92.88 171 TRP A N 1
ATOM 1358 C CA . TRP A 1 171 ? 14.013 6.017 -15.750 1.00 92.88 171 TRP A CA 1
ATOM 1359 C C . TRP A 1 171 ? 13.930 4.513 -16.009 1.00 92.88 171 TRP A C 1
ATOM 1361 O O . TRP A 1 171 ? 14.948 3.909 -16.341 1.00 92.88 171 TRP A O 1
ATOM 1371 N N . GLU A 1 172 ? 12.748 3.901 -15.939 1.00 92.06 172 GLU A N 1
ATOM 1372 C CA . GLU A 1 172 ? 12.592 2.458 -16.169 1.00 92.06 172 GLU A CA 1
ATOM 1373 C C . GLU A 1 172 ? 13.023 2.032 -17.585 1.00 92.06 172 GLU A C 1
ATOM 1375 O O . GLU A 1 172 ? 13.579 0.952 -17.772 1.00 92.06 172 GLU A O 1
ATOM 1380 N N . GLN A 1 173 ? 12.905 2.923 -18.576 1.00 91.38 173 GLN A N 1
ATOM 1381 C CA . GLN A 1 173 ? 13.394 2.685 -19.941 1.00 91.38 173 GLN A CA 1
ATOM 1382 C C . GLN A 1 173 ? 14.901 2.378 -20.021 1.00 91.38 173 GLN A C 1
ATOM 1384 O O . GLN A 1 173 ? 15.343 1.687 -20.941 1.00 91.38 173 GLN A O 1
ATOM 1389 N N . TYR A 1 174 ? 15.704 2.869 -19.068 1.00 91.50 174 TYR A N 1
ATOM 1390 C CA . TYR A 1 174 ? 17.155 2.686 -19.090 1.00 91.50 174 TYR A CA 1
ATOM 1391 C C . TYR A 1 174 ? 17.590 1.264 -18.721 1.00 91.50 174 TYR A C 1
ATOM 1393 O O . TYR A 1 174 ? 18.711 0.893 -19.068 1.00 91.50 174 TYR A O 1
ATOM 1401 N N . LEU A 1 175 ? 16.717 0.454 -18.102 1.00 88.19 175 LEU A N 1
ATOM 1402 C CA . LEU A 1 175 ? 17.010 -0.946 -17.764 1.00 88.19 175 LEU A CA 1
ATOM 1403 C C . LEU A 1 175 ? 17.336 -1.769 -19.014 1.00 88.19 175 LEU A C 1
ATOM 1405 O O . LEU A 1 175 ? 18.347 -2.464 -19.073 1.00 88.19 175 LEU A O 1
ATOM 1409 N N . PHE A 1 176 ? 16.505 -1.645 -20.048 1.00 90.00 176 PHE A N 1
ATOM 1410 C CA . PHE A 1 176 ? 16.616 -2.459 -21.261 1.00 90.00 176 PHE A CA 1
ATOM 1411 C C . PHE A 1 176 ? 17.231 -1.703 -22.441 1.00 90.00 176 PHE A C 1
ATOM 1413 O O . PHE A 1 176 ? 17.399 -2.276 -23.515 1.00 90.00 176 PHE A O 1
ATOM 1420 N N . LEU A 1 177 ? 17.603 -0.429 -22.261 1.00 91.12 177 LEU A N 1
ATOM 1421 C CA . LEU A 1 177 ? 18.057 0.436 -23.351 1.00 91.12 177 LEU A CA 1
ATOM 1422 C C . LEU A 1 177 ? 19.264 -0.142 -24.098 1.00 91.12 177 LEU A C 1
ATOM 1424 O O . LEU A 1 177 ? 19.262 -0.172 -25.323 1.00 91.12 177 LEU A O 1
ATOM 1428 N N . ARG A 1 178 ? 20.287 -0.621 -23.376 1.00 90.44 178 ARG A N 1
ATOM 1429 C CA . ARG A 1 178 ? 21.514 -1.157 -23.996 1.00 90.44 178 ARG A CA 1
ATOM 1430 C C . ARG A 1 178 ? 21.227 -2.388 -24.850 1.00 90.44 178 ARG A C 1
ATOM 1432 O O . ARG A 1 178 ? 21.719 -2.487 -25.970 1.00 90.44 178 ARG A O 1
ATOM 1439 N N . TRP A 1 179 ? 20.413 -3.298 -24.322 1.00 93.12 179 TRP A N 1
ATOM 1440 C CA . TRP A 1 179 ? 20.028 -4.520 -25.016 1.00 93.12 179 TRP A CA 1
ATOM 1441 C C . TRP A 1 179 ? 19.153 -4.220 -26.235 1.00 93.12 179 TRP A C 1
ATOM 1443 O O . TRP A 1 179 ? 19.460 -4.653 -27.342 1.00 93.12 179 TRP A O 1
ATOM 1453 N N . ASN A 1 180 ? 18.121 -3.395 -26.054 1.00 94.38 180 ASN A N 1
ATOM 1454 C CA . ASN A 1 180 ? 17.212 -3.010 -27.128 1.00 94.38 180 ASN A CA 1
ATOM 1455 C C . ASN A 1 180 ? 17.941 -2.255 -28.245 1.00 94.38 180 ASN A C 1
ATOM 1457 O O . ASN A 1 180 ? 17.666 -2.500 -29.416 1.00 94.38 180 ASN A O 1
ATOM 1461 N N . LEU A 1 181 ? 18.895 -1.381 -27.904 1.00 95.06 181 LEU A N 1
ATOM 1462 C CA . LEU A 1 181 ? 19.711 -0.668 -28.884 1.00 95.06 181 LEU A CA 1
ATOM 1463 C C . LEU A 1 181 ? 20.589 -1.631 -29.688 1.00 95.06 181 LEU A C 1
ATOM 1465 O O . LEU A 1 181 ? 20.632 -1.533 -30.911 1.00 95.06 181 LEU A O 1
ATOM 1469 N N . PHE A 1 182 ? 21.255 -2.576 -29.021 1.00 95.75 182 PHE A N 1
ATOM 1470 C CA . PHE A 1 182 ? 22.057 -3.594 -29.698 1.00 95.75 182 PHE A CA 1
ATOM 1471 C C . PHE A 1 182 ? 21.200 -4.430 -30.658 1.00 95.75 182 PHE A C 1
ATOM 1473 O O . PHE A 1 182 ? 21.527 -4.539 -31.840 1.00 95.75 182 PHE A O 1
ATOM 1480 N N . CYS A 1 183 ? 20.055 -4.936 -30.190 1.00 96.19 183 CYS A N 1
ATOM 1481 C CA . CYS A 1 183 ? 19.114 -5.667 -31.033 1.00 96.19 183 CYS A CA 1
ATOM 1482 C C . CYS A 1 183 ? 18.622 -4.822 -32.216 1.00 96.19 183 CYS A C 1
ATOM 1484 O O . CYS A 1 183 ? 18.582 -5.322 -33.338 1.00 96.19 183 CYS A O 1
ATOM 1486 N N . ALA A 1 184 ? 18.291 -3.547 -31.996 1.00 96.12 184 ALA A N 1
ATOM 1487 C CA . ALA A 1 184 ? 17.845 -2.649 -33.055 1.00 96.12 184 ALA A CA 1
ATOM 1488 C C . ALA A 1 184 ? 18.923 -2.455 -34.132 1.00 96.12 184 ALA A C 1
ATOM 1490 O O . ALA A 1 184 ? 18.617 -2.565 -35.317 1.00 96.12 184 ALA A O 1
ATOM 1491 N N . ILE A 1 185 ? 20.184 -2.240 -33.738 1.00 96.06 185 ILE A N 1
ATOM 1492 C CA . ILE A 1 185 ? 21.307 -2.114 -34.678 1.00 96.06 185 ILE A CA 1
ATOM 1493 C C . ILE A 1 185 ? 21.476 -3.404 -35.485 1.00 96.06 185 ILE A C 1
ATOM 1495 O O . ILE A 1 185 ? 21.565 -3.336 -36.707 1.00 96.06 185 ILE A O 1
ATOM 1499 N N . CYS A 1 186 ? 21.455 -4.575 -34.841 1.00 95.44 186 CYS A N 1
ATOM 1500 C CA . CYS A 1 186 ? 21.566 -5.858 -35.540 1.00 95.44 186 CYS A CA 1
ATOM 1501 C C . CYS A 1 186 ? 20.430 -6.077 -36.549 1.00 95.44 186 CYS A C 1
ATOM 1503 O O . CYS A 1 186 ? 20.683 -6.523 -37.666 1.00 95.44 186 CYS A O 1
ATOM 1505 N N . ILE A 1 187 ? 19.190 -5.747 -36.177 1.00 97.00 187 ILE A N 1
ATOM 1506 C CA . ILE A 1 187 ? 18.022 -5.886 -37.057 1.00 97.00 187 ILE A CA 1
ATOM 1507 C C . ILE A 1 187 ? 18.132 -4.937 -38.255 1.00 97.00 187 ILE A C 1
ATOM 1509 O O . ILE A 1 187 ? 17.900 -5.360 -39.385 1.00 97.00 187 ILE A O 1
ATOM 1513 N N . ILE A 1 188 ? 18.512 -3.674 -38.029 1.00 96.06 188 ILE A N 1
ATOM 1514 C CA . ILE A 1 188 ? 18.680 -2.682 -39.101 1.00 96.06 188 ILE A CA 1
ATOM 1515 C C . ILE A 1 188 ? 19.813 -3.098 -40.040 1.00 96.06 188 ILE A C 1
ATOM 1517 O O . ILE A 1 188 ? 19.625 -3.107 -41.254 1.00 96.06 188 ILE A O 1
ATOM 1521 N N . ALA A 1 189 ? 20.961 -3.493 -39.492 1.00 94.56 189 ALA A N 1
ATOM 1522 C CA . ALA A 1 189 ? 22.107 -3.965 -40.258 1.00 94.56 189 ALA A CA 1
ATOM 1523 C C . ALA A 1 189 ? 21.729 -5.179 -41.124 1.00 94.56 189 ALA A C 1
ATOM 1525 O O . ALA A 1 189 ? 21.983 -5.201 -42.328 1.00 94.56 189 ALA A O 1
ATOM 1526 N N . PHE A 1 190 ? 21.029 -6.156 -40.543 1.00 94.81 190 PHE A N 1
ATOM 1527 C CA . PHE A 1 190 ? 20.531 -7.317 -41.276 1.00 94.81 190 PHE A CA 1
ATOM 1528 C C . PHE A 1 190 ? 19.538 -6.934 -42.384 1.00 94.81 190 PHE A C 1
ATOM 1530 O O . PHE A 1 190 ? 19.625 -7.456 -43.495 1.00 94.81 190 PHE A O 1
ATOM 1537 N N . ALA A 1 191 ? 18.621 -6.001 -42.117 1.00 94.81 191 ALA A N 1
ATOM 1538 C CA . ALA A 1 191 ? 17.662 -5.524 -43.109 1.00 94.81 191 ALA A CA 1
ATOM 1539 C C . ALA A 1 191 ? 18.357 -4.823 -44.289 1.00 94.81 191 ALA A C 1
ATOM 1541 O O . ALA A 1 191 ? 18.033 -5.100 -45.444 1.00 94.81 191 ALA A O 1
ATOM 1542 N N . VAL A 1 192 ? 19.347 -3.966 -44.013 1.00 94.00 192 VAL A N 1
ATOM 1543 C CA . VAL A 1 192 ? 20.149 -3.289 -45.045 1.00 94.00 192 VAL A CA 1
ATOM 1544 C C . VAL A 1 192 ? 20.934 -4.308 -45.874 1.00 94.00 192 VAL A C 1
ATOM 1546 O O . VAL A 1 192 ? 20.868 -4.270 -47.103 1.00 94.00 192 VAL A O 1
ATOM 1549 N N . PHE A 1 193 ? 21.599 -5.268 -45.225 1.00 93.06 193 PHE A N 1
ATOM 1550 C CA . PHE A 1 193 ? 22.303 -6.357 -45.903 1.00 93.06 193 PHE A CA 1
ATOM 1551 C C . PHE A 1 193 ? 21.378 -7.153 -46.836 1.00 93.06 193 PHE A C 1
ATOM 1553 O O . PHE A 1 193 ? 21.721 -7.389 -47.995 1.00 93.06 193 PHE A O 1
ATOM 1560 N N . ALA A 1 194 ? 20.187 -7.533 -46.362 1.00 92.31 194 ALA A N 1
ATOM 1561 C CA . ALA A 1 194 ? 19.226 -8.307 -47.142 1.00 92.31 194 ALA A CA 1
ATOM 1562 C C . ALA A 1 194 ? 18.748 -7.549 -48.393 1.00 92.31 194 ALA A C 1
ATOM 1564 O O . ALA A 1 194 ? 18.698 -8.128 -49.479 1.00 92.31 194 ALA A O 1
ATOM 1565 N N . VAL A 1 195 ? 18.448 -6.251 -48.263 1.00 94.25 195 VAL A N 1
ATOM 1566 C CA . VAL A 1 195 ? 18.004 -5.412 -49.387 1.00 94.25 195 VAL A CA 1
ATOM 1567 C C . VAL A 1 195 ? 19.121 -5.230 -50.419 1.00 94.25 195 VAL A C 1
ATOM 1569 O O . VAL A 1 195 ? 18.878 -5.414 -51.611 1.00 94.25 195 VAL A O 1
ATOM 1572 N N . ILE A 1 196 ? 20.351 -4.925 -49.990 1.00 91.25 196 ILE A N 1
ATOM 1573 C CA . ILE A 1 196 ? 21.493 -4.735 -50.904 1.00 91.25 196 ILE A CA 1
ATOM 1574 C C . ILE A 1 196 ? 21.854 -6.048 -51.611 1.00 91.25 196 ILE A C 1
ATOM 1576 O O . ILE A 1 196 ? 22.064 -6.054 -52.824 1.00 91.25 196 ILE A O 1
ATOM 1580 N N . SER A 1 197 ? 21.877 -7.166 -50.881 1.00 91.94 197 SER A N 1
ATOM 1581 C CA . SER A 1 197 ? 22.152 -8.496 -51.437 1.00 91.94 197 SER A CA 1
ATOM 1582 C C . SER A 1 197 ? 21.148 -8.880 -52.529 1.00 91.94 197 SER A C 1
ATOM 1584 O O . SER A 1 197 ? 21.544 -9.377 -53.584 1.00 91.94 197 SER A O 1
ATOM 1586 N N . LEU A 1 198 ? 19.859 -8.579 -52.317 1.00 91.81 198 LEU A N 1
ATOM 1587 C CA . LEU A 1 198 ? 18.798 -8.845 -53.289 1.00 91.81 198 LEU A CA 1
ATOM 1588 C C . LEU A 1 198 ? 18.906 -7.944 -54.526 1.00 91.81 198 LEU A C 1
ATOM 1590 O O . LEU A 1 198 ? 18.752 -8.431 -55.641 1.00 91.81 198 LEU A O 1
ATOM 1594 N N . LEU A 1 199 ? 19.212 -6.654 -54.353 1.00 90.94 199 LEU A N 1
ATOM 1595 C CA . LEU A 1 199 ? 19.367 -5.714 -55.471 1.00 90.94 199 LEU A CA 1
ATOM 1596 C C . LEU A 1 199 ? 20.601 -6.011 -56.333 1.00 90.94 199 LEU A C 1
ATOM 1598 O O . LEU A 1 199 ? 20.535 -5.907 -57.556 1.00 90.94 199 LEU A O 1
ATOM 1602 N N . MET A 1 200 ? 21.728 -6.371 -55.711 1.00 89.69 200 MET A N 1
ATOM 1603 C CA . MET A 1 200 ? 22.981 -6.655 -56.420 1.00 89.69 200 MET A CA 1
ATOM 1604 C C . MET A 1 200 ? 23.090 -8.105 -56.907 1.00 89.69 200 MET A C 1
ATOM 1606 O O . MET A 1 200 ? 24.037 -8.422 -57.625 1.00 89.69 200 MET A O 1
ATOM 1610 N N . PHE A 1 201 ? 22.177 -8.993 -56.484 1.00 89.12 201 PHE A N 1
ATOM 1611 C CA . PHE A 1 201 ? 22.269 -10.451 -56.662 1.00 89.12 201 PHE A CA 1
ATOM 1612 C C . PHE A 1 201 ? 23.643 -11.031 -56.265 1.00 89.12 201 PHE A C 1
ATOM 1614 O O . PHE A 1 201 ? 24.065 -12.074 -56.763 1.00 89.12 201 PHE A O 1
ATOM 1621 N N . ASN A 1 202 ? 24.362 -10.346 -55.370 1.00 89.88 202 ASN A N 1
ATOM 1622 C CA . ASN A 1 202 ? 25.710 -10.707 -54.953 1.00 89.88 202 ASN A CA 1
ATOM 1623 C C . ASN A 1 202 ? 25.873 -10.486 -53.440 1.00 89.88 202 ASN A C 1
ATOM 1625 O O . ASN A 1 202 ? 26.163 -9.366 -53.003 1.00 89.88 202 ASN A O 1
ATOM 1629 N N . PRO A 1 203 ? 25.738 -11.552 -52.631 1.00 86.81 203 PRO A N 1
ATOM 1630 C CA . PRO A 1 203 ? 25.850 -11.449 -51.180 1.00 86.81 203 PRO A CA 1
ATOM 1631 C C . PRO A 1 203 ? 27.267 -11.097 -50.712 1.00 86.81 203 PRO A C 1
ATOM 1633 O O . PRO A 1 203 ? 27.426 -10.522 -49.639 1.00 86.81 203 PRO A O 1
ATOM 1636 N N . TRP A 1 204 ? 28.299 -11.397 -51.509 1.00 88.12 204 TRP A N 1
ATOM 1637 C CA . TRP A 1 204 ? 29.689 -11.104 -51.152 1.00 88.12 204 TRP A CA 1
ATOM 1638 C C . TRP A 1 204 ? 29.988 -9.605 -51.251 1.00 88.12 204 TRP A C 1
ATOM 1640 O O . TRP A 1 204 ? 30.630 -9.037 -50.373 1.00 88.12 204 TRP A O 1
ATOM 1650 N N . ALA A 1 205 ? 29.450 -8.941 -52.279 1.00 85.31 205 ALA A N 1
ATOM 1651 C CA . ALA A 1 205 ? 29.526 -7.488 -52.408 1.00 85.31 205 ALA A CA 1
ATOM 1652 C C . ALA A 1 205 ? 28.733 -6.777 -51.298 1.00 85.31 205 ALA A C 1
ATOM 1654 O O . ALA A 1 205 ? 29.238 -5.835 -50.695 1.00 85.31 205 ALA A O 1
ATOM 1655 N N . ALA A 1 206 ? 27.531 -7.268 -50.972 1.00 86.12 206 ALA A N 1
ATOM 1656 C CA . ALA A 1 206 ? 26.720 -6.723 -49.882 1.00 86.12 206 ALA A CA 1
ATOM 1657 C C . ALA A 1 206 ? 27.412 -6.838 -48.510 1.00 86.12 206 ALA A C 1
ATOM 1659 O O . ALA A 1 206 ? 27.290 -5.931 -47.693 1.00 86.12 206 ALA A O 1
ATOM 1660 N N . ALA A 1 207 ? 28.171 -7.915 -48.271 1.00 86.38 207 ALA A N 1
ATOM 1661 C CA . ALA A 1 207 ? 28.924 -8.120 -47.031 1.00 86.38 207 ALA A CA 1
ATOM 1662 C C . ALA A 1 207 ? 30.164 -7.220 -46.898 1.00 86.38 207 ALA A C 1
ATOM 1664 O O . ALA A 1 207 ? 30.633 -7.020 -45.790 1.00 86.38 207 ALA A O 1
ATOM 1665 N N . MET A 1 208 ? 30.712 -6.702 -48.001 1.00 86.81 208 MET A N 1
ATOM 1666 C CA . MET A 1 208 ? 31.832 -5.747 -47.966 1.00 86.81 208 MET A CA 1
ATOM 1667 C C . MET A 1 208 ? 31.378 -4.301 -47.733 1.00 86.81 208 MET A C 1
ATOM 1669 O O . MET A 1 208 ? 32.185 -3.463 -47.343 1.00 86.81 208 MET A O 1
ATOM 1673 N N . VAL A 1 209 ? 30.110 -3.999 -48.021 1.00 83.62 209 VAL A N 1
ATOM 1674 C CA . VAL A 1 209 ? 29.509 -2.667 -47.828 1.00 83.62 209 VAL A CA 1
ATOM 1675 C C . VAL A 1 209 ? 28.999 -2.473 -46.394 1.00 83.62 209 VAL A C 1
ATOM 1677 O O . VAL A 1 209 ? 28.903 -1.337 -45.932 1.00 83.62 209 VAL A O 1
ATOM 1680 N N . MET A 1 210 ? 28.662 -3.572 -45.717 1.00 81.94 210 MET A N 1
ATOM 1681 C CA . MET A 1 210 ? 28.213 -3.637 -44.322 1.00 81.94 210 MET A CA 1
ATOM 1682 C C . MET A 1 210 ? 29.387 -3.805 -43.362 1.00 81.94 210 MET A C 1
ATOM 1684 O O . MET A 1 210 ? 29.357 -3.147 -42.300 1.00 81.94 210 MET A O 1
#

Sequence (210 aa):
MSMLRVWLESLQKAFEKDVANGSLDPLTGQAIKGKPKPAPESLIARRLICSYGRTYNCTGRVGHVKMVENGIIRPESFYNYLTAWYNVDNMMYYVSQASFQPTPPFWQMGPQEKVVPPARPLLYCQIPFYQTNLTDTPVTVNMIEEVRAVCDLYTSKGLPNFPNGLAFTFWEQYLFLRWNLFCAICIIAFAVFAVISLLMFNPWAAAMVM

Secondary structure (DSSP, 8-state):
-HHHHHHHHHHHHHHHHHHHTTSB-TTT-PBPTTSPPPPHHHHHHHHHHHEETTEE--TTTTTT--SEETTEEPGGGHHHHHHHHHHHSHHHHHHHT---BSPPPP----SS----PPPPPPSB-----------SHHHHHHHHHHHHHHHHHHHHTT------SHHHHHHTHHHHHHHHHHHHHHHHHHHHHHHHHHHHT-HHHHHHH-

Foldseek 3Di:
DVVLLVLLVVLQVLLVVCVVVVCADQFQRDGDPPDPHRDPSNVLNQLLQQAFAQGGHNGPSRPPPRQADPNDGDPRSVQLSVLCCCAVVVVVVVVQVWDFPPDRDHDDDDPDSHHRHGGDPTPDIDGDDDDPDPPDLVVLQVVQVVVVVVQVVVVVVVDHDDDDDPSCVPNVCVNCVVVVVVVVVVVVLVVQLVVVCVVVVHSVVSVVVD